Protein AF-A0A915LKN9-F1 (afdb_monomer)

Radius of gyration: 25.16 Å; Cα contacts (8 Å, |Δi|>4): 106; chains: 1; bounding box: 54×72×78 Å

Sequence (185 aa):
MFRSQLHLSGMRTASSLAEWQLQAVLYRARLTQYFDVFISQGGDDIDQIMQCDETEFLEIMSLVGMASKPLHVRRLQRTLSEFSVNRAQFLITTVPFIGLPPIDFPSTSSSTDNLTAALQFLVPGYLPSTGQLDLTAALTQQQLNNQQTPFIDPDFLFPLNPTPPLSCPVTTSFQQNNGMTISGG

Foldseek 3Di:
DDPPPPPPDPADADPAQLLLLVCLLCVQLVNRVLSVQCVVVVNSHLVCCVPDDPVVVLVSCVSSVNNVPVSSVVSSVVSSVVCVVQVLVSSVVSCVPNNQGPDPDPPDDDPVVSVQVSSCVSQVPDDPDPDDPPPPVSPPPPPPDDDPDDDDDPDDDDDDDDDDDDDDDDDDDDDDDDDDDDDDD

Mean predicted aligned error: 17.32 Å

Solvent-accessible surface area (backbone atoms only — not comparable to full-atom values): 12394 Å² total; per-residue (Å²): 134,88,79,80,73,80,67,67,84,86,65,84,77,55,81,38,52,49,40,32,52,41,49,48,47,26,50,76,40,72,43,54,89,45,48,70,47,31,54,76,72,69,60,29,53,58,72,57,66,70,67,47,52,74,67,57,42,49,50,53,29,46,75,60,67,35,58,92,34,63,68,57,49,52,33,46,52,52,37,52,56,55,36,70,74,40,51,42,63,50,51,60,72,37,32,89,78,78,48,78,68,51,68,94,65,80,92,80,70,57,82,68,51,57,53,53,49,51,48,29,69,53,33,84,82,60,72,86,63,90,86,66,94,60,82,69,70,70,66,70,75,81,77,79,84,83,81,88,75,82,92,76,84,94,82,82,82,86,88,87,85,85,90,89,88,86,84,87,84,92,85,90,80,91,80,87,92,76,90,79,91,84,88,85,135

pLDDT: mean 70.0, std 23.17, range [34.44, 98.0]

InterPro domains:
  IPR006988 Nab, N-terminal [PF04904] (15-90)
  IPR013761 Sterile alpha motif/pointed domain superfamily [G3DSA:1.10.150.50] (10-92)
  IPR013761 Sterile alpha motif/pointed domain superfamily [SSF47769] (17-60)
  IPR039040 NAB family [PTHR12623] (10-112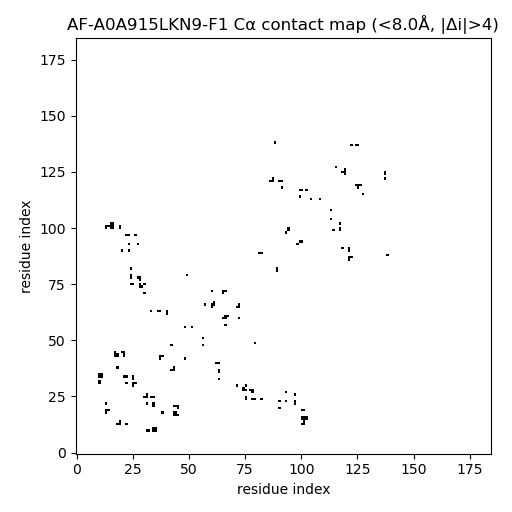)

Organism: Meloidogyne javanica (NCBI:txid6303)

Secondary structure (DSSP, 8-state):
--------TTPPPP-SHHHHHHHHHHHHHT-GGGHHHHHHTT---HHHHHH--HHHHHHHHHHTT-TT-HHHHHHHHHHHHHHHH-HHHHHHHHHHHH--------S-S-HHHHHHHHHHHHSTT----TT---TTGGGGGSSSS---PPP----------------------------------

Structure (mmCIF, N/CA/C/O backbone):
data_AF-A0A915LKN9-F1
#
_entry.id   AF-A0A915LKN9-F1
#
loop_
_atom_site.group_PDB
_atom_site.id
_atom_site.type_symbol
_atom_site.label_atom_id
_atom_site.label_alt_id
_atom_site.label_comp_id
_atom_site.label_asym_id
_atom_site.label_entity_id
_atom_site.label_seq_id
_atom_site.pdbx_PDB_ins_code
_atom_site.Cartn_x
_atom_site.Cartn_y
_atom_site.Cartn_z
_atom_site.occupancy
_atom_site.B_iso_or_equiv
_atom_site.auth_seq_id
_atom_site.auth_comp_id
_atom_site.auth_asym_id
_atom_site.auth_atom_id
_atom_site.pdbx_PDB_model_num
ATOM 1 N N . MET A 1 1 ? 15.240 -32.682 -8.188 1.00 44.31 1 MET A N 1
ATOM 2 C CA . MET A 1 1 ? 15.717 -31.285 -8.299 1.00 44.31 1 MET A CA 1
ATOM 3 C C . MET A 1 1 ? 14.785 -30.401 -7.487 1.00 44.31 1 MET A C 1
ATOM 5 O O . MET A 1 1 ? 13.642 -30.204 -7.879 1.00 44.31 1 MET A O 1
ATOM 9 N N . PHE A 1 2 ? 15.239 -29.985 -6.306 1.00 41.38 2 PHE A N 1
ATOM 10 C CA . PHE A 1 2 ? 14.471 -29.210 -5.333 1.00 41.38 2 PHE A CA 1
ATOM 11 C C . PHE A 1 2 ? 14.268 -27.778 -5.840 1.00 41.38 2 PHE A C 1
ATOM 13 O O . PHE A 1 2 ? 15.196 -26.974 -5.815 1.00 41.38 2 PHE A O 1
ATOM 20 N N . ARG A 1 3 ? 13.059 -27.452 -6.313 1.00 46.03 3 ARG A N 1
ATOM 21 C CA . ARG A 1 3 ? 12.632 -26.055 -6.457 1.00 46.03 3 ARG A CA 1
ATOM 22 C C . ARG A 1 3 ? 12.259 -25.579 -5.060 1.00 46.03 3 ARG A C 1
ATOM 24 O O . ARG A 1 3 ? 11.136 -25.792 -4.612 1.00 46.03 3 ARG A O 1
ATOM 31 N N . SER A 1 4 ? 13.224 -24.991 -4.365 1.00 39.22 4 SER A N 1
ATOM 32 C CA . SER A 1 4 ? 13.007 -24.258 -3.121 1.00 39.22 4 SER A CA 1
ATOM 33 C C . SER A 1 4 ? 12.209 -22.992 -3.435 1.00 39.22 4 SER A C 1
ATOM 35 O O . SER A 1 4 ? 12.750 -21.896 -3.523 1.00 39.22 4 SER A O 1
ATOM 37 N N . GLN A 1 5 ? 10.909 -23.172 -3.671 1.00 48.16 5 GLN A N 1
ATOM 38 C CA . GLN A 1 5 ? 9.894 -22.154 -3.451 1.00 48.16 5 GLN A CA 1
ATOM 39 C C . GLN A 1 5 ? 10.053 -21.729 -1.991 1.00 48.16 5 GLN A C 1
ATOM 41 O O . GLN A 1 5 ? 9.621 -22.449 -1.088 1.00 48.16 5 GLN A O 1
ATOM 46 N N . LEU A 1 6 ? 10.725 -20.603 -1.751 1.00 46.66 6 LEU A N 1
ATOM 47 C CA . LEU A 1 6 ? 10.594 -19.885 -0.492 1.00 46.66 6 LEU A CA 1
ATOM 48 C C . LEU A 1 6 ? 9.155 -19.373 -0.442 1.00 46.66 6 LEU A C 1
ATOM 50 O O . LEU A 1 6 ? 8.872 -18.218 -0.741 1.00 46.66 6 LEU A O 1
ATOM 54 N N . HIS A 1 7 ? 8.235 -20.275 -0.104 1.00 45.81 7 HIS A N 1
ATOM 55 C CA . HIS A 1 7 ? 6.940 -19.899 0.409 1.00 45.81 7 HIS A CA 1
ATOM 56 C C . HIS A 1 7 ? 7.227 -19.067 1.650 1.00 45.81 7 HIS A C 1
ATOM 58 O O . HIS A 1 7 ? 7.609 -19.585 2.701 1.00 45.81 7 HIS A O 1
ATOM 64 N N . LEU A 1 8 ? 7.052 -17.759 1.513 1.00 50.34 8 LEU A N 1
ATOM 65 C CA . LEU A 1 8 ? 6.708 -16.893 2.623 1.00 50.34 8 LEU A CA 1
ATOM 66 C C . LEU A 1 8 ? 5.340 -17.402 3.118 1.00 50.34 8 LEU A C 1
ATOM 68 O O . LEU A 1 8 ? 4.291 -16.947 2.666 1.00 50.34 8 LEU A O 1
ATOM 72 N N . SER A 1 9 ? 5.371 -18.477 3.916 1.00 44.72 9 SER A N 1
ATOM 73 C CA . SER A 1 9 ? 4.215 -19.273 4.332 1.00 44.72 9 SER A CA 1
ATOM 74 C C . SER A 1 9 ? 3.099 -18.371 4.841 1.00 44.72 9 SER A C 1
ATOM 76 O O . SER A 1 9 ? 3.199 -17.814 5.931 1.00 44.72 9 SER A O 1
ATOM 78 N N . GLY A 1 10 ? 2.042 -18.246 4.037 1.00 52.12 10 GLY A N 1
ATOM 79 C CA . GLY A 1 10 ? 0.781 -17.617 4.420 1.00 52.12 10 GLY A CA 1
ATOM 80 C C . GLY A 1 10 ? 0.345 -16.412 3.590 1.00 52.12 10 GLY A C 1
ATOM 81 O O . GLY A 1 10 ? -0.782 -15.977 3.777 1.00 52.12 10 GLY A O 1
ATOM 82 N N . MET A 1 11 ? 1.169 -15.875 2.685 1.00 62.22 11 MET A N 1
ATOM 83 C CA . MET A 1 11 ? 0.761 -14.728 1.861 1.00 62.22 11 MET A CA 1
ATOM 84 C C . MET A 1 11 ? 0.268 -15.161 0.480 1.00 62.22 11 MET A C 1
ATOM 86 O O . MET A 1 11 ? 0.980 -15.859 -0.245 1.00 62.22 11 MET A O 1
ATOM 90 N N . ARG A 1 12 ? -0.933 -14.706 0.103 1.00 74.19 12 ARG A N 1
ATOM 91 C CA . ARG A 1 12 ? -1.417 -14.738 -1.282 1.00 74.19 12 ARG A CA 1
ATOM 92 C C . ARG A 1 12 ? -0.390 -14.068 -2.199 1.00 74.19 12 ARG A C 1
ATOM 94 O O . ARG A 1 12 ? 0.140 -13.008 -1.875 1.00 74.19 12 ARG A O 1
ATOM 101 N N . THR A 1 13 ? -0.117 -14.682 -3.345 1.00 79.56 13 THR A N 1
ATOM 102 C CA . THR A 1 13 ? 0.696 -14.072 -4.403 1.00 79.56 13 THR A CA 1
ATOM 103 C C . THR A 1 13 ? -0.120 -13.016 -5.134 1.00 79.56 13 THR A C 1
ATOM 105 O O . THR A 1 13 ? -1.233 -13.324 -5.565 1.00 79.56 13 THR A O 1
ATOM 108 N N . ALA A 1 14 ? 0.434 -11.815 -5.312 1.00 84.31 14 ALA A N 1
ATOM 109 C CA . ALA A 1 14 ? -0.152 -10.813 -6.195 1.00 84.31 14 ALA A CA 1
ATOM 110 C C . ALA A 1 14 ? -0.396 -11.395 -7.597 1.00 84.31 14 ALA A C 1
ATOM 112 O O . ALA A 1 14 ? 0.467 -12.070 -8.164 1.00 84.31 14 ALA A O 1
ATOM 113 N N . SER A 1 15 ? -1.586 -11.137 -8.126 1.00 85.88 15 SER A N 1
ATOM 114 C CA . SER A 1 15 ? -2.053 -11.582 -9.438 1.00 85.88 15 SER A CA 1
ATOM 115 C C . SER A 1 15 ? -1.969 -10.483 -10.496 1.00 85.88 15 SER A C 1
ATOM 117 O O . SER A 1 15 ? -1.887 -10.784 -11.682 1.00 85.88 15 SER A O 1
ATOM 119 N N . SER A 1 16 ? -1.928 -9.220 -10.066 1.00 88.88 16 SER A N 1
ATOM 120 C CA . SER A 1 16 ? -1.780 -8.049 -10.925 1.00 88.88 16 SER A CA 1
ATOM 121 C C . SER A 1 16 ? -0.657 -7.135 -10.432 1.00 88.88 16 SER A C 1
ATOM 123 O O . SER A 1 16 ? -0.167 -7.249 -9.303 1.00 88.88 16 SER A O 1
ATOM 125 N N . LEU A 1 17 ? -0.247 -6.196 -11.283 1.00 88.06 17 LEU A N 1
ATOM 126 C CA . LEU A 1 17 ? 0.734 -5.184 -10.911 1.00 88.06 17 LEU A CA 1
ATOM 127 C C . LEU A 1 17 ? 0.250 -4.301 -9.748 1.00 88.06 17 LEU A C 1
ATOM 129 O O . LEU A 1 17 ? 1.055 -3.989 -8.873 1.00 88.06 17 LEU A O 1
ATOM 133 N N . ALA A 1 18 ? -1.025 -3.899 -9.735 1.00 91.00 18 ALA A N 1
ATOM 134 C CA . ALA A 1 18 ? -1.588 -3.053 -8.679 1.00 91.00 18 ALA A CA 1
ATOM 135 C C . ALA A 1 18 ? -1.503 -3.760 -7.318 1.00 91.00 18 ALA A C 1
ATOM 137 O O . ALA A 1 18 ? -0.914 -3.233 -6.372 1.00 91.00 18 ALA A O 1
ATOM 138 N N . GLU A 1 19 ? -1.930 -5.027 -7.269 1.00 93.50 19 GLU A N 1
ATOM 139 C CA . GLU A 1 19 ? -1.793 -5.873 -6.083 1.00 93.50 19 GLU A CA 1
ATOM 140 C C . GLU A 1 19 ? -0.331 -6.013 -5.643 1.00 93.50 19 GLU A C 1
ATOM 142 O O . GLU A 1 19 ? -0.027 -5.959 -4.452 1.00 93.50 19 GLU A O 1
ATOM 147 N N . TRP A 1 20 ? 0.601 -6.160 -6.587 1.00 92.56 20 TRP A N 1
ATOM 148 C CA . TRP A 1 20 ? 2.022 -6.270 -6.261 1.00 92.56 20 TRP A CA 1
ATOM 149 C C . TRP A 1 20 ? 2.587 -4.972 -5.677 1.00 92.56 20 TRP A C 1
ATOM 151 O O . TRP A 1 20 ? 3.354 -5.011 -4.713 1.00 92.56 20 TRP A O 1
ATOM 161 N N . GLN A 1 21 ? 2.190 -3.814 -6.209 1.00 93.19 21 GLN A N 1
ATOM 162 C CA . GLN A 1 21 ? 2.580 -2.522 -5.649 1.00 93.19 21 GLN A CA 1
ATOM 163 C C . GLN A 1 21 ? 2.026 -2.362 -4.228 1.00 93.19 21 GLN A C 1
ATOM 165 O O . GLN A 1 21 ? 2.776 -1.983 -3.323 1.00 93.19 21 GLN A O 1
ATOM 170 N N . LEU A 1 22 ? 0.757 -2.722 -3.998 1.00 95.31 22 LEU A N 1
ATOM 171 C CA . LEU A 1 22 ? 0.161 -2.733 -2.660 1.00 95.31 22 LEU A CA 1
ATOM 172 C C . LEU A 1 22 ? 0.944 -3.656 -1.723 1.00 95.31 22 LEU A C 1
ATOM 174 O O . LEU A 1 22 ? 1.285 -3.274 -0.601 1.00 95.31 22 LEU A O 1
ATOM 178 N N . GLN A 1 23 ? 1.282 -4.858 -2.188 1.00 94.38 23 GLN A N 1
ATOM 179 C CA . GLN A 1 23 ? 2.073 -5.821 -1.432 1.00 94.38 23 GLN A CA 1
ATOM 180 C C . GLN A 1 23 ? 3.454 -5.257 -1.070 1.00 94.38 23 GLN A C 1
ATOM 182 O O . GLN A 1 23 ? 3.916 -5.462 0.055 1.00 94.38 23 GLN A O 1
ATOM 187 N N . ALA A 1 24 ? 4.097 -4.506 -1.971 1.00 93.88 24 ALA A N 1
ATOM 188 C CA . ALA A 1 24 ? 5.371 -3.839 -1.712 1.00 93.88 24 ALA A CA 1
ATOM 189 C C . ALA A 1 24 ? 5.256 -2.788 -0.597 1.00 93.88 24 ALA A C 1
ATOM 191 O O . ALA A 1 24 ? 6.064 -2.780 0.340 1.00 93.88 24 ALA A O 1
ATOM 192 N N . VAL A 1 25 ? 4.219 -1.947 -0.650 1.00 96.25 25 VAL A N 1
ATOM 193 C CA . VAL A 1 25 ? 3.929 -0.945 0.385 1.00 96.25 25 VAL A CA 1
ATOM 194 C C . VAL A 1 25 ? 3.661 -1.621 1.731 1.00 96.25 25 VAL A C 1
ATOM 196 O O . VAL A 1 25 ? 4.301 -1.297 2.734 1.00 96.25 25 VAL A O 1
ATOM 199 N N . LEU A 1 26 ? 2.782 -2.623 1.773 1.00 95.69 26 LEU A N 1
ATOM 200 C CA . LEU A 1 26 ? 2.460 -3.338 3.009 1.00 95.69 26 LEU A CA 1
ATOM 201 C C . LEU A 1 26 ? 3.665 -4.101 3.571 1.00 95.69 26 LEU A C 1
ATOM 203 O O . LEU A 1 26 ? 3.850 -4.138 4.791 1.00 95.69 26 LEU A O 1
ATOM 207 N N . TYR A 1 27 ? 4.521 -4.668 2.719 1.00 94.62 27 TYR A N 1
ATOM 208 C CA . TYR A 1 27 ? 5.769 -5.305 3.140 1.00 94.62 27 TYR A CA 1
ATOM 209 C C . TYR A 1 27 ? 6.689 -4.319 3.858 1.00 94.62 27 TYR A C 1
ATOM 211 O O . TYR A 1 27 ? 7.142 -4.587 4.978 1.00 94.62 27 TYR A O 1
ATOM 219 N N . ARG A 1 28 ? 6.908 -3.144 3.263 1.00 94.44 28 ARG A N 1
ATOM 220 C CA . ARG A 1 28 ? 7.762 -2.103 3.838 1.00 94.44 28 ARG A CA 1
ATOM 221 C C . ARG A 1 28 ? 7.191 -1.544 5.144 1.00 94.44 28 ARG A C 1
ATOM 223 O O . ARG A 1 28 ? 7.942 -1.338 6.096 1.00 94.44 28 ARG A O 1
ATOM 230 N N . ALA A 1 29 ? 5.868 -1.410 5.233 1.00 96.25 29 ALA A N 1
ATOM 231 C CA . ALA A 1 29 ? 5.165 -0.993 6.446 1.00 96.25 29 ALA A CA 1
ATOM 232 C C . ALA A 1 29 ? 5.117 -2.078 7.546 1.00 96.25 29 ALA A C 1
ATOM 234 O O . ALA A 1 29 ? 4.715 -1.787 8.678 1.00 96.25 29 ALA A O 1
ATOM 235 N N . ARG A 1 30 ? 5.532 -3.323 7.244 1.00 95.69 30 ARG A N 1
ATOM 236 C CA . ARG A 1 30 ? 5.363 -4.521 8.095 1.00 95.69 30 ARG A CA 1
ATOM 237 C C . ARG A 1 30 ? 3.889 -4.813 8.416 1.00 95.69 30 ARG A C 1
ATOM 239 O O . ARG A 1 30 ? 3.549 -5.174 9.541 1.00 95.69 30 ARG A O 1
ATOM 246 N N . LEU A 1 31 ? 3.022 -4.643 7.421 1.00 96.19 31 LEU A N 1
ATOM 247 C CA . LEU A 1 31 ? 1.565 -4.810 7.483 1.00 96.19 31 LEU A CA 1
ATOM 248 C C . LEU A 1 31 ? 1.055 -5.882 6.507 1.00 96.19 31 LEU A C 1
ATOM 250 O O . LEU A 1 31 ? -0.117 -5.892 6.150 1.00 96.19 31 LEU A O 1
ATOM 254 N N . THR A 1 32 ? 1.916 -6.815 6.103 1.00 93.06 32 THR A N 1
ATOM 255 C CA . THR A 1 32 ? 1.602 -7.868 5.123 1.00 93.06 32 THR A CA 1
ATOM 256 C C . THR A 1 32 ? 0.378 -8.716 5.470 1.00 93.06 32 THR A C 1
ATOM 258 O O . THR A 1 32 ? -0.324 -9.165 4.576 1.00 93.06 32 THR A O 1
ATOM 261 N N . GLN A 1 33 ? 0.079 -8.885 6.758 1.00 93.69 33 GLN A N 1
ATOM 262 C CA . GLN A 1 33 ? -1.106 -9.596 7.257 1.00 93.69 33 GLN A CA 1
ATOM 263 C C . GLN A 1 33 ? -2.453 -8.981 6.830 1.00 93.69 33 GLN A C 1
ATOM 265 O O . GLN A 1 33 ? -3.477 -9.646 6.925 1.00 93.69 33 GLN A O 1
ATOM 270 N N . TYR A 1 34 ? -2.469 -7.717 6.394 1.00 95.25 34 TYR A N 1
ATOM 271 C CA . TYR A 1 34 ? -3.677 -7.046 5.909 1.00 95.25 34 TYR A CA 1
ATOM 272 C C . TYR A 1 34 ? -3.897 -7.225 4.409 1.00 95.25 34 TYR A C 1
ATOM 274 O O . TYR A 1 34 ? -4.962 -6.864 3.923 1.00 95.25 34 TYR A O 1
ATOM 282 N N . PHE A 1 35 ? -2.921 -7.780 3.684 1.00 94.38 35 PHE A N 1
ATOM 283 C CA . PHE A 1 35 ? -2.954 -7.865 2.227 1.00 94.38 35 PHE A CA 1
ATOM 284 C C . PHE A 1 35 ? -4.236 -8.530 1.717 1.00 94.38 35 PHE A C 1
ATOM 286 O O . PHE A 1 35 ? -4.976 -7.910 0.965 1.00 94.38 35 PHE A O 1
ATOM 293 N N . ASP A 1 36 ? -4.573 -9.724 2.214 1.00 93.75 36 ASP A N 1
ATOM 294 C CA . ASP A 1 36 ? -5.797 -10.426 1.804 1.00 93.75 36 ASP A CA 1
ATOM 295 C C . ASP A 1 36 ? -7.083 -9.638 2.094 1.00 93.75 36 ASP A C 1
ATOM 297 O O . ASP A 1 36 ? -8.055 -9.758 1.352 1.00 93.75 36 ASP A O 1
ATOM 301 N N . VAL A 1 37 ? -7.093 -8.828 3.158 1.00 95.12 37 VAL A N 1
ATOM 302 C CA . VAL A 1 37 ? -8.247 -7.997 3.525 1.00 95.12 37 VAL A CA 1
ATOM 303 C C . VAL A 1 37 ? -8.364 -6.790 2.597 1.00 95.12 37 VAL A C 1
ATOM 305 O O . VAL A 1 37 ? -9.466 -6.457 2.185 1.00 95.12 37 VAL A O 1
ATOM 308 N N . PHE A 1 38 ? -7.252 -6.157 2.216 1.00 95.38 38 PHE A N 1
ATOM 309 C CA . PHE A 1 38 ? -7.283 -5.101 1.201 1.00 95.38 38 PHE A CA 1
ATOM 310 C C . PHE A 1 38 ? -7.797 -5.641 -0.136 1.00 95.38 38 PHE A C 1
ATOM 312 O O . PHE A 1 38 ? -8.702 -5.047 -0.714 1.00 95.38 38 PHE A O 1
ATOM 319 N N . ILE A 1 39 ? -7.300 -6.799 -0.585 1.00 94.56 39 ILE A N 1
ATOM 320 C CA . ILE A 1 39 ? -7.747 -7.407 -1.847 1.00 94.56 39 ILE A CA 1
ATOM 321 C C . ILE A 1 39 ? -9.232 -7.786 -1.794 1.00 94.56 39 ILE A C 1
ATOM 323 O O . ILE A 1 39 ? -9.962 -7.543 -2.750 1.00 94.56 39 ILE A O 1
ATOM 327 N N . SER A 1 40 ? -9.719 -8.346 -0.681 1.00 93.94 40 SER A N 1
ATOM 328 C CA . SER A 1 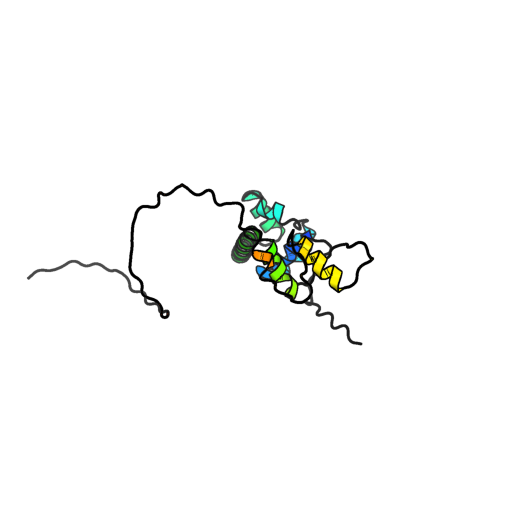40 ? -11.135 -8.729 -0.567 1.00 93.94 40 SER A CA 1
ATOM 329 C C . SER A 1 40 ? -12.095 -7.538 -0.558 1.00 93.94 40 SER A C 1
ATOM 331 O O . SER A 1 40 ? -13.241 -7.692 -0.976 1.00 93.94 40 SER A O 1
ATOM 333 N N . GLN A 1 41 ? -11.629 -6.369 -0.115 1.00 93.69 41 GLN A N 1
ATOM 334 C CA . GLN A 1 41 ? -12.382 -5.113 -0.132 1.00 93.69 41 GLN A CA 1
ATOM 335 C C . GLN A 1 41 ? -12.190 -4.314 -1.435 1.00 93.69 41 GLN A C 1
ATOM 337 O O . GLN A 1 41 ? -12.748 -3.230 -1.557 1.00 93.69 41 GLN A O 1
ATOM 342 N N . GLY A 1 42 ? -11.409 -4.819 -2.402 1.00 92.69 42 GLY A N 1
ATOM 3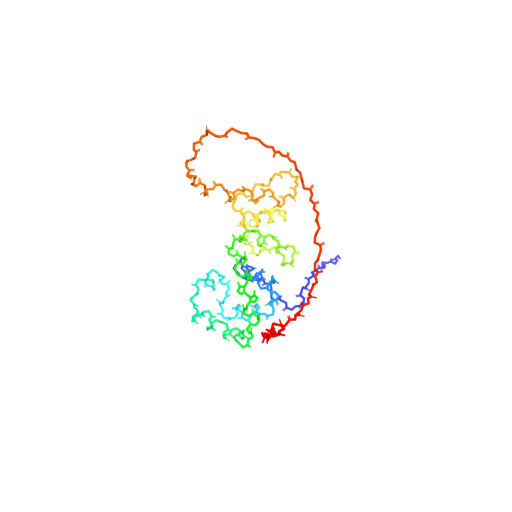43 C CA . GLY A 1 42 ? -11.106 -4.104 -3.649 1.00 92.69 42 GLY A CA 1
ATOM 344 C C . GLY A 1 42 ? -10.178 -2.896 -3.470 1.00 92.69 42 GLY A C 1
ATOM 345 O O . GLY A 1 42 ? -10.226 -1.960 -4.256 1.00 92.69 42 GLY A O 1
ATOM 346 N N . GLY A 1 43 ? -9.364 -2.886 -2.413 1.00 93.00 43 GLY A N 1
ATOM 347 C CA . GLY A 1 43 ? -8.394 -1.832 -2.117 1.00 93.00 43 GLY A CA 1
ATOM 348 C C . GLY A 1 43 ? -7.007 -2.118 -2.691 1.00 93.00 43 GLY A C 1
ATOM 349 O O . GLY A 1 43 ? -6.032 -2.022 -1.949 1.00 93.00 43 GLY A O 1
ATOM 350 N N . ASP A 1 44 ? -6.907 -2.541 -3.953 1.00 93.00 44 ASP A N 1
ATOM 351 C CA . ASP A 1 44 ? -5.640 -2.867 -4.627 1.00 93.00 44 ASP A CA 1
ATOM 352 C C . ASP A 1 44 ? -4.941 -1.650 -5.260 1.00 93.00 44 ASP A C 1
ATOM 354 O O . ASP A 1 44 ? -3.718 -1.651 -5.413 1.00 93.00 44 ASP A O 1
ATOM 358 N N . ASP A 1 45 ? -5.690 -0.590 -5.567 1.00 93.94 45 ASP A N 1
ATOM 359 C CA . ASP A 1 45 ? -5.166 0.634 -6.173 1.00 93.94 45 ASP A CA 1
ATOM 360 C C . ASP A 1 45 ? -4.602 1.606 -5.117 1.00 93.94 45 ASP A C 1
ATOM 362 O O . ASP A 1 45 ? -5.330 2.310 -4.411 1.00 93.94 45 ASP A O 1
ATOM 366 N N . ILE A 1 46 ? -3.269 1.670 -5.018 1.00 93.44 46 ILE A N 1
ATOM 367 C CA . ILE A 1 46 ? -2.577 2.587 -4.096 1.00 93.44 46 ILE A CA 1
ATOM 368 C C . ILE A 1 46 ? -2.837 4.053 -4.439 1.00 93.44 46 ILE A C 1
ATOM 370 O O . ILE A 1 46 ? -2.887 4.885 -3.531 1.00 93.44 46 ILE A O 1
ATOM 374 N N . ASP A 1 47 ? -2.972 4.389 -5.721 1.00 93.38 47 ASP A N 1
ATOM 375 C CA . ASP A 1 47 ? -3.127 5.781 -6.127 1.00 93.38 47 ASP A CA 1
ATOM 376 C C . ASP A 1 47 ? -4.476 6.329 -5.658 1.00 93.38 47 ASP A C 1
ATOM 378 O O . ASP A 1 47 ? -4.531 7.474 -5.210 1.00 93.38 47 ASP A O 1
ATOM 382 N N . GLN A 1 48 ? -5.520 5.493 -5.639 1.00 94.38 48 GLN A N 1
ATOM 383 C CA . GLN A 1 48 ? -6.799 5.831 -5.006 1.00 94.38 48 GLN A CA 1
ATOM 384 C C . GLN A 1 48 ? -6.647 6.013 -3.495 1.00 94.38 48 GLN A C 1
ATOM 386 O O . GLN A 1 48 ? -7.016 7.062 -2.977 1.00 94.38 48 GLN A O 1
ATOM 391 N N . ILE A 1 49 ? -6.013 5.063 -2.795 1.00 94.56 49 ILE A N 1
ATOM 392 C CA . ILE A 1 49 ? -5.808 5.143 -1.334 1.00 94.56 49 ILE A CA 1
ATOM 393 C C . ILE A 1 49 ? -5.046 6.418 -0.932 1.00 94.56 49 ILE A C 1
ATOM 395 O O . ILE A 1 49 ? -5.295 6.982 0.132 1.00 94.56 49 ILE A O 1
ATOM 399 N N . MET A 1 50 ? -4.100 6.870 -1.758 1.00 94.50 50 MET A N 1
ATOM 400 C CA . MET A 1 50 ? -3.327 8.089 -1.513 1.00 94.50 50 MET A CA 1
ATOM 401 C C . MET A 1 50 ? -4.079 9.384 -1.837 1.00 94.50 50 MET A C 1
ATOM 403 O O . MET A 1 50 ? -3.724 10.426 -1.287 1.00 94.50 50 MET A O 1
ATOM 407 N N . GLN A 1 51 ? -5.049 9.338 -2.749 1.00 94.12 51 GLN A N 1
ATOM 408 C CA . GLN A 1 51 ? -5.846 10.496 -3.168 1.00 94.12 51 GLN A CA 1
ATOM 409 C C . GLN A 1 51 ? -7.125 10.675 -2.344 1.00 94.12 51 GLN A C 1
ATOM 411 O O . GLN A 1 51 ? -7.702 11.760 -2.384 1.00 94.12 51 GLN A O 1
ATOM 416 N N . CYS A 1 52 ? -7.540 9.646 -1.600 1.00 94.25 52 CYS A N 1
ATOM 417 C CA . CYS A 1 52 ? -8.660 9.713 -0.670 1.00 94.25 52 CYS A CA 1
ATOM 418 C C . CYS A 1 52 ? -8.537 10.893 0.297 1.00 94.25 52 CYS A C 1
ATOM 420 O O . CYS A 1 52 ? -7.453 11.219 0.798 1.00 94.25 52 CYS A O 1
ATOM 422 N N . ASP A 1 53 ? -9.680 11.490 0.613 1.00 95.44 53 ASP A N 1
ATOM 423 C CA . ASP A 1 53 ? -9.773 12.444 1.707 1.00 95.44 53 ASP A CA 1
ATOM 424 C C . ASP A 1 53 ? -9.742 11.736 3.077 1.00 95.44 53 ASP A C 1
ATOM 426 O O . ASP A 1 53 ? -9.672 10.508 3.187 1.00 95.44 53 ASP A O 1
ATOM 430 N N . GLU A 1 54 ? -9.742 12.511 4.164 1.00 93.62 54 GLU A N 1
ATOM 431 C CA . GLU A 1 54 ? -9.639 11.947 5.515 1.00 93.62 54 GLU A CA 1
ATOM 432 C C . GLU A 1 54 ? -10.816 11.015 5.849 1.00 93.62 54 GLU A C 1
ATOM 434 O O . GLU A 1 54 ? -10.624 9.987 6.503 1.00 93.62 54 GLU A O 1
ATOM 439 N N . THR A 1 55 ? -12.023 11.345 5.385 1.00 96.06 55 THR A N 1
ATOM 440 C CA . THR A 1 55 ? -13.228 10.554 5.645 1.00 96.06 55 THR A CA 1
ATOM 441 C C . THR A 1 55 ? -13.213 9.216 4.917 1.00 96.06 55 THR A C 1
ATOM 443 O O . THR A 1 55 ? -13.411 8.187 5.567 1.00 96.06 55 THR A O 1
ATOM 446 N N . GLU A 1 56 ? -12.900 9.205 3.620 1.00 95.19 56 GLU A N 1
ATOM 447 C CA . GLU A 1 56 ? -12.770 7.982 2.821 1.00 95.19 56 GLU A CA 1
ATOM 448 C C . GLU A 1 56 ? -11.626 7.112 3.342 1.00 95.19 56 GLU A C 1
ATOM 450 O O . GLU A 1 56 ? -11.770 5.900 3.513 1.00 95.19 56 GLU A O 1
ATOM 455 N N . PHE A 1 57 ? -10.493 7.725 3.693 1.00 94.94 57 PHE A N 1
ATOM 456 C CA . PHE A 1 57 ? -9.361 6.994 4.247 1.00 94.94 57 PHE A CA 1
ATOM 457 C C . PHE A 1 57 ? -9.725 6.301 5.568 1.00 94.94 57 PHE A C 1
ATOM 459 O O . PHE A 1 57 ? -9.391 5.131 5.768 1.00 94.94 57 PHE A O 1
ATOM 466 N N . LEU A 1 58 ? -10.423 6.986 6.480 1.00 95.38 58 LEU A N 1
ATOM 467 C CA . LEU A 1 58 ? -10.870 6.392 7.743 1.00 95.38 58 LEU A CA 1
ATOM 468 C C . LEU A 1 58 ? -11.898 5.276 7.533 1.00 95.38 58 LEU A C 1
ATOM 470 O O . LEU A 1 58 ? -11.862 4.285 8.269 1.00 95.38 58 LEU A O 1
ATOM 474 N N . GLU A 1 59 ? -12.766 5.398 6.531 1.00 95.69 59 GLU A N 1
ATOM 475 C CA . GLU A 1 59 ? -13.697 4.338 6.143 1.00 95.69 59 GLU A CA 1
ATOM 476 C C . GLU A 1 59 ? -12.945 3.090 5.665 1.00 95.69 59 GLU A C 1
ATOM 478 O O . GLU A 1 59 ? -13.166 2.003 6.207 1.00 95.69 59 GLU A O 1
ATOM 483 N N . ILE A 1 60 ? -11.971 3.245 4.762 1.00 94.81 60 ILE A N 1
ATOM 484 C CA . ILE A 1 60 ? -11.111 2.142 4.304 1.00 94.81 60 ILE A CA 1
ATOM 485 C C . ILE A 1 60 ? -10.389 1.512 5.498 1.00 94.81 60 ILE A C 1
ATOM 487 O O . ILE A 1 60 ? -10.416 0.292 5.666 1.00 94.81 60 ILE A O 1
ATOM 491 N N . MET A 1 61 ? -9.783 2.321 6.377 1.00 96.50 61 MET A N 1
ATOM 492 C CA . MET A 1 61 ? -9.095 1.819 7.571 1.00 96.50 61 MET A CA 1
ATOM 493 C C . MET A 1 61 ? -10.047 1.061 8.502 1.00 96.50 61 MET A C 1
ATOM 495 O O . MET A 1 61 ? -9.626 0.106 9.158 1.00 96.50 61 MET A O 1
ATOM 499 N N . SER A 1 62 ? -11.313 1.464 8.583 1.00 95.88 62 SER A N 1
ATOM 500 C CA . SER A 1 62 ? -12.340 0.765 9.355 1.00 95.88 62 SER A CA 1
ATOM 501 C C . SER A 1 62 ? -12.662 -0.595 8.738 1.00 95.88 62 SER A C 1
ATOM 503 O O . SER A 1 62 ? -12.571 -1.611 9.432 1.00 95.88 62 SER A O 1
ATOM 505 N N . LEU A 1 63 ? -12.924 -0.634 7.428 1.00 95.88 63 LEU A N 1
ATOM 506 C CA . LEU A 1 63 ? -13.256 -1.849 6.677 1.00 95.88 63 LEU A CA 1
ATOM 507 C C . LEU A 1 63 ? -12.142 -2.899 6.740 1.00 95.88 63 LEU A C 1
ATOM 509 O O . LEU A 1 63 ? -12.415 -4.075 6.978 1.00 95.88 63 LEU A O 1
ATOM 513 N N . VAL A 1 64 ? -10.877 -2.486 6.611 1.00 95.25 64 VAL A N 1
ATOM 514 C CA . VAL A 1 64 ? -9.732 -3.413 6.703 1.00 95.25 64 VAL A CA 1
ATOM 515 C C . VAL A 1 64 ? -9.358 -3.785 8.147 1.00 95.25 64 VAL A C 1
ATOM 517 O O . VAL A 1 64 ? -8.431 -4.564 8.378 1.00 95.25 64 VAL A O 1
ATOM 520 N N . GLY A 1 65 ? -10.050 -3.233 9.151 1.00 94.81 65 GLY A N 1
ATOM 521 C CA . GLY A 1 65 ? -9.808 -3.515 10.570 1.00 94.81 65 GLY A CA 1
ATOM 522 C C . GLY A 1 65 ? -8.554 -2.840 11.145 1.00 94.81 65 GLY A C 1
ATOM 523 O O . GLY A 1 65 ? -7.968 -3.322 12.122 1.00 94.81 65 GLY A O 1
ATOM 524 N N . MET A 1 66 ? -8.110 -1.736 10.541 1.00 96.06 66 MET A N 1
ATOM 525 C CA . MET A 1 66 ? -6.982 -0.914 10.990 1.00 96.06 66 MET A CA 1
ATOM 526 C C . MET A 1 66 ? -7.388 0.319 11.807 1.00 96.06 66 MET A C 1
ATOM 528 O O . MET A 1 66 ? -6.551 0.811 12.562 1.00 96.06 66 MET A O 1
ATOM 532 N N . ALA A 1 67 ? -8.636 0.795 11.729 1.00 93.06 67 ALA A N 1
ATOM 533 C CA . ALA A 1 67 ? -9.079 2.018 12.413 1.00 93.06 67 ALA A CA 1
ATOM 534 C C . ALA A 1 67 ? -8.870 1.973 13.938 1.00 93.06 67 ALA A C 1
ATOM 536 O O . ALA A 1 67 ? -8.464 2.959 14.546 1.00 93.06 67 ALA A O 1
ATOM 537 N N . SER A 1 68 ? -9.046 0.804 14.561 1.00 94.31 68 SER A N 1
ATOM 538 C CA . SER A 1 68 ? -8.792 0.593 15.996 1.00 94.31 68 SER A CA 1
ATOM 539 C C . SER A 1 68 ? -7.305 0.447 16.357 1.00 94.31 68 SER A C 1
ATOM 541 O O . SER A 1 68 ? -6.958 0.310 17.531 1.00 94.31 68 SER A O 1
ATOM 543 N N . LYS A 1 69 ? -6.400 0.472 15.369 1.00 97.25 69 LYS A N 1
ATOM 544 C CA . LYS A 1 69 ? -4.951 0.276 15.524 1.00 97.25 69 LYS A CA 1
ATOM 545 C C . LYS A 1 69 ? -4.174 1.476 14.961 1.00 97.25 69 LYS A C 1
ATOM 547 O O . LYS A 1 69 ? -3.522 1.362 13.919 1.00 97.25 69 LYS A O 1
ATOM 552 N N . PRO A 1 70 ? -4.128 2.613 15.682 1.0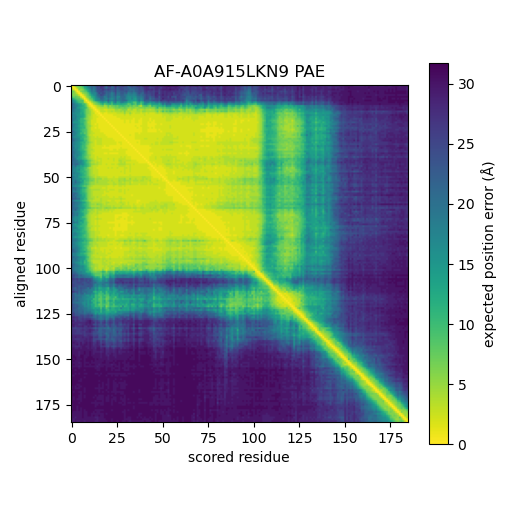0 94.50 70 PRO A N 1
ATOM 553 C CA . PRO A 1 70 ? -3.544 3.861 15.177 1.00 94.50 70 PRO A CA 1
ATOM 554 C C . PRO A 1 70 ? -2.055 3.749 14.814 1.00 94.50 70 PRO A C 1
ATOM 556 O O . PRO A 1 70 ? -1.568 4.465 13.943 1.00 94.50 70 PRO A O 1
ATOM 559 N N . LEU A 1 71 ? -1.306 2.830 15.435 1.00 98.00 71 LEU A N 1
ATOM 560 C CA . LEU A 1 71 ? 0.095 2.585 15.074 1.00 98.00 71 LEU A CA 1
ATOM 561 C C . LEU A 1 71 ? 0.251 1.918 13.704 1.00 98.00 71 LEU A C 1
ATOM 563 O O . LEU A 1 71 ? 1.229 2.195 13.012 1.00 98.00 71 LEU A O 1
ATOM 567 N N . HIS A 1 72 ? -0.685 1.052 13.309 1.00 97.31 72 HIS A N 1
ATOM 568 C CA . HIS A 1 72 ? -0.672 0.445 11.979 1.00 97.31 72 HIS A CA 1
ATOM 569 C C . HIS A 1 72 ? -0.987 1.502 10.927 1.00 97.31 72 HIS A C 1
ATOM 571 O O . HIS A 1 72 ? -0.251 1.618 9.952 1.00 97.31 72 HIS A O 1
ATOM 577 N N . VAL A 1 73 ? -2.000 2.335 11.184 1.00 97.12 73 VAL A N 1
ATOM 578 C CA . VAL A 1 73 ? -2.369 3.449 10.301 1.00 97.12 73 VAL A CA 1
ATOM 579 C C . VAL A 1 73 ? -1.181 4.391 10.086 1.00 97.12 73 VAL A C 1
ATOM 581 O O . VAL A 1 73 ? -0.814 4.656 8.948 1.00 97.12 73 VAL A O 1
ATOM 584 N N . ARG A 1 74 ? -0.479 4.800 11.153 1.00 97.56 74 ARG A N 1
ATOM 585 C CA . ARG A 1 74 ? 0.716 5.660 11.035 1.00 97.56 74 ARG A CA 1
ATOM 586 C C . ARG A 1 74 ? 1.856 5.021 10.241 1.00 97.56 74 ARG A C 1
ATOM 588 O O . ARG A 1 74 ? 2.575 5.728 9.540 1.00 97.56 74 ARG A O 1
ATOM 595 N N . ARG A 1 75 ? 2.068 3.705 10.376 1.00 97.81 75 ARG A N 1
ATOM 596 C CA . ARG A 1 75 ? 3.082 2.989 9.581 1.00 97.81 75 ARG A CA 1
ATOM 597 C C . ARG A 1 75 ? 2.705 2.985 8.106 1.00 97.81 75 ARG A C 1
ATOM 599 O O . ARG A 1 75 ? 3.555 3.318 7.292 1.00 97.81 75 ARG A O 1
ATOM 606 N N . LEU A 1 76 ? 1.446 2.675 7.790 1.00 97.31 76 LEU A N 1
ATOM 607 C CA . LEU A 1 76 ? 0.937 2.707 6.422 1.00 97.31 76 LEU A CA 1
ATOM 608 C C . LEU A 1 76 ? 1.088 4.103 5.812 1.00 97.31 76 LEU A C 1
ATOM 610 O O . LEU A 1 76 ? 1.721 4.235 4.774 1.00 97.31 76 LEU A O 1
ATOM 614 N N . GLN A 1 77 ? 0.608 5.143 6.499 1.00 96.69 77 GLN A N 1
ATOM 615 C CA . GLN A 1 77 ? 0.719 6.534 6.049 1.00 96.69 77 GLN A CA 1
ATOM 616 C C . GLN A 1 77 ? 2.172 6.940 5.782 1.00 96.69 77 GLN A C 1
ATOM 618 O O . GLN A 1 77 ? 2.470 7.475 4.720 1.00 96.69 77 GLN A O 1
ATOM 623 N N . ARG A 1 78 ? 3.103 6.625 6.697 1.00 96.88 78 ARG A N 1
ATOM 624 C CA . ARG A 1 78 ? 4.534 6.908 6.498 1.00 96.88 78 ARG A CA 1
ATOM 625 C C . ARG A 1 78 ? 5.074 6.239 5.237 1.00 96.88 78 ARG A C 1
ATOM 627 O O . ARG A 1 78 ? 5.810 6.867 4.485 1.00 96.88 78 ARG A O 1
ATOM 634 N N . THR A 1 79 ? 4.748 4.968 5.033 1.00 97.12 79 THR A N 1
ATOM 635 C CA . THR A 1 79 ? 5.231 4.214 3.876 1.00 97.12 79 THR A CA 1
ATOM 636 C C . THR A 1 79 ? 4.588 4.691 2.575 1.00 97.12 79 THR A C 1
ATOM 638 O O . THR A 1 79 ? 5.283 4.747 1.569 1.00 97.12 79 THR A O 1
ATOM 641 N N . LEU A 1 80 ? 3.317 5.102 2.589 1.00 96.06 80 LEU A N 1
ATOM 642 C CA . LEU A 1 80 ? 2.664 5.731 1.437 1.00 96.06 80 LEU A CA 1
ATOM 643 C C . LEU A 1 80 ? 3.327 7.066 1.072 1.00 96.06 80 LEU A C 1
ATOM 645 O O . LEU A 1 80 ? 3.572 7.318 -0.103 1.00 96.06 80 LEU A O 1
ATOM 649 N N . SER A 1 81 ? 3.709 7.883 2.059 1.00 95.44 81 SER A N 1
ATOM 650 C CA . SER A 1 81 ? 4.489 9.104 1.806 1.00 95.44 81 SER A CA 1
ATOM 651 C C . SER A 1 81 ? 5.894 8.811 1.264 1.00 95.44 81 SER A C 1
ATOM 653 O O . SER A 1 81 ? 6.377 9.523 0.394 1.00 95.44 81 SER A O 1
ATOM 655 N N . GLU A 1 82 ? 6.575 7.766 1.746 1.00 94.75 82 GLU A N 1
ATOM 656 C CA . GLU A 1 82 ? 7.877 7.345 1.192 1.00 94.75 82 GLU A CA 1
ATOM 657 C C . GLU A 1 82 ? 7.729 6.874 -0.264 1.00 94.75 82 GLU A C 1
ATOM 659 O O . GLU A 1 82 ? 8.519 7.243 -1.133 1.00 94.75 82 GLU A O 1
ATOM 664 N N . PHE A 1 83 ? 6.676 6.106 -0.538 1.00 93.25 83 PHE A N 1
ATOM 665 C CA . PHE A 1 83 ? 6.335 5.611 -1.865 1.00 93.25 83 PHE A CA 1
ATOM 666 C C . PHE A 1 83 ? 6.004 6.737 -2.852 1.00 93.25 83 PHE A C 1
ATOM 668 O O . PHE A 1 83 ? 6.430 6.684 -4.006 1.00 93.25 83 PHE A O 1
ATOM 675 N N . SER A 1 84 ? 5.300 7.779 -2.398 1.00 92.81 84 SER A N 1
ATOM 676 C CA . SER A 1 84 ? 4.906 8.916 -3.235 1.00 92.81 84 SER A CA 1
ATOM 677 C C . SER A 1 84 ? 6.086 9.777 -3.686 1.00 92.81 84 SER A C 1
ATOM 679 O O . SER A 1 84 ? 6.007 10.418 -4.729 1.00 92.81 84 SER A O 1
ATOM 681 N N . VAL A 1 85 ? 7.175 9.812 -2.910 1.00 91.69 85 VAL A N 1
ATOM 682 C CA . VAL A 1 85 ? 8.376 10.598 -3.238 1.00 91.69 85 VAL A CA 1
ATOM 683 C C . VAL A 1 85 ? 9.128 9.985 -4.415 1.00 91.69 85 VAL A C 1
ATOM 685 O O . VAL A 1 85 ? 9.505 10.698 -5.342 1.00 91.69 85 VAL A O 1
ATOM 688 N N . ASN A 1 86 ? 9.365 8.670 -4.390 1.00 88.69 86 ASN A N 1
ATOM 689 C CA . ASN A 1 86 ? 10.037 7.971 -5.483 1.00 88.69 86 ASN A CA 1
ATOM 690 C C . ASN A 1 86 ? 9.528 6.528 -5.618 1.00 88.69 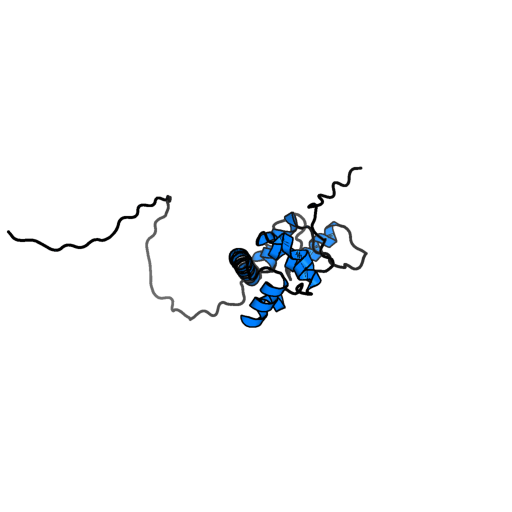86 ASN A C 1
ATOM 692 O O . ASN A 1 86 ? 10.086 5.588 -5.042 1.00 88.69 86 ASN A O 1
ATOM 696 N N . ARG A 1 87 ? 8.475 6.362 -6.429 1.00 89.31 87 ARG A N 1
ATOM 697 C CA . ARG A 1 87 ? 7.810 5.070 -6.666 1.00 89.31 87 ARG A CA 1
ATOM 698 C C . ARG A 1 87 ? 8.769 4.033 -7.253 1.00 89.31 87 ARG A C 1
ATOM 700 O O . ARG A 1 87 ? 8.835 2.903 -6.780 1.00 89.31 87 ARG A O 1
ATOM 707 N N . ALA A 1 88 ? 9.540 4.436 -8.259 1.00 85.25 88 ALA A N 1
ATOM 708 C CA . ALA A 1 88 ? 10.498 3.596 -8.971 1.00 85.25 88 ALA A CA 1
ATOM 709 C C . ALA A 1 88 ? 11.529 2.968 -8.022 1.00 85.25 88 ALA A C 1
ATOM 711 O O . ALA A 1 88 ? 11.653 1.744 -7.932 1.00 85.25 88 ALA A O 1
ATOM 712 N N . GLN A 1 89 ? 12.236 3.811 -7.269 1.00 86.62 89 GLN A N 1
ATOM 713 C CA . GLN A 1 89 ? 13.262 3.376 -6.328 1.00 86.62 89 GLN A CA 1
ATOM 714 C C . GLN A 1 89 ? 12.664 2.493 -5.232 1.00 86.62 89 GLN A C 1
ATOM 716 O O . GLN A 1 89 ? 13.216 1.434 -4.925 1.00 86.62 89 GLN A O 1
ATOM 721 N N . PHE A 1 90 ? 11.514 2.885 -4.678 1.00 91.12 90 PHE A N 1
ATOM 722 C CA . PHE A 1 90 ? 10.819 2.101 -3.664 1.00 91.12 90 PHE A CA 1
ATOM 723 C C . PHE A 1 90 ? 10.541 0.672 -4.151 1.00 91.12 90 PHE A C 1
ATOM 725 O O . PHE A 1 90 ? 10.913 -0.303 -3.490 1.00 91.12 90 PHE A O 1
ATOM 732 N N . LEU A 1 91 ? 9.939 0.536 -5.334 1.00 88.56 91 LEU A N 1
ATOM 733 C CA . LEU A 1 91 ? 9.558 -0.759 -5.893 1.00 88.56 91 LEU A CA 1
ATOM 734 C C . LEU A 1 91 ? 10.789 -1.617 -6.202 1.00 88.56 91 LEU A C 1
ATOM 736 O O . LEU A 1 91 ? 10.830 -2.774 -5.786 1.00 88.56 91 LEU A O 1
ATOM 740 N N . ILE A 1 92 ? 11.832 -1.043 -6.813 1.00 84.38 92 ILE A N 1
ATOM 741 C CA . ILE A 1 92 ? 13.096 -1.741 -7.103 1.00 84.38 92 ILE A CA 1
ATOM 742 C C . ILE A 1 92 ? 13.723 -2.326 -5.835 1.00 84.38 92 ILE A C 1
ATOM 744 O O . ILE A 1 92 ? 14.110 -3.494 -5.820 1.00 84.38 92 ILE A O 1
ATOM 748 N N . THR A 1 93 ? 13.800 -1.547 -4.751 1.00 86.31 93 THR A N 1
ATOM 749 C CA . THR A 1 93 ? 14.375 -2.048 -3.491 1.00 86.31 93 THR A CA 1
ATOM 750 C C . THR A 1 93 ? 13.551 -3.165 -2.853 1.00 86.31 93 THR A C 1
ATOM 752 O O . THR A 1 93 ? 14.066 -3.893 -2.005 1.00 86.31 93 THR A O 1
ATOM 755 N N . THR A 1 94 ? 12.291 -3.326 -3.261 1.00 86.12 94 THR A N 1
ATOM 756 C CA . THR A 1 94 ? 11.374 -4.321 -2.702 1.00 86.12 94 THR A CA 1
ATOM 757 C C . THR A 1 94 ? 11.386 -5.641 -3.481 1.00 86.12 94 THR A C 1
ATOM 759 O O . THR A 1 94 ? 11.210 -6.699 -2.874 1.00 86.12 94 THR A O 1
ATOM 762 N N . VAL A 1 95 ? 11.709 -5.613 -4.783 1.00 84.19 95 VAL A N 1
ATOM 763 C CA . VAL A 1 95 ? 11.871 -6.799 -5.655 1.00 84.19 95 VAL A CA 1
ATOM 764 C C . VAL A 1 95 ? 12.671 -7.953 -5.022 1.00 84.19 95 VAL A C 1
ATOM 766 O O . VAL A 1 95 ? 12.177 -9.080 -5.068 1.00 84.19 95 VAL A O 1
ATOM 769 N N . PRO A 1 96 ? 13.854 -7.755 -4.396 1.00 82.56 96 PRO A N 1
ATOM 770 C CA . PRO A 1 96 ? 14.611 -8.873 -3.818 1.00 82.56 96 PRO A CA 1
ATOM 771 C C . PRO A 1 96 ? 13.898 -9.583 -2.655 1.00 82.56 96 PRO A C 1
ATOM 773 O O . PRO A 1 96 ? 14.301 -10.681 -2.282 1.00 82.56 96 PRO A O 1
ATOM 776 N N . PHE A 1 97 ? 12.858 -8.977 -2.075 1.00 85.75 97 PHE A N 1
ATOM 777 C CA . PHE A 1 97 ? 12.134 -9.526 -0.929 1.00 85.75 97 PHE A CA 1
ATOM 778 C C . PHE A 1 97 ? 10.801 -10.169 -1.302 1.00 85.75 97 PHE A C 1
ATOM 780 O O . PHE A 1 97 ? 10.465 -11.217 -0.755 1.00 85.75 97 PHE A O 1
ATOM 787 N N . ILE A 1 98 ? 10.034 -9.541 -2.197 1.00 84.00 98 ILE A N 1
ATOM 788 C CA . ILE A 1 98 ? 8.688 -10.011 -2.571 1.00 84.00 98 ILE A CA 1
ATOM 789 C C . ILE A 1 98 ? 8.650 -10.716 -3.931 1.00 84.00 98 ILE A C 1
ATOM 791 O O . ILE A 1 98 ? 7.627 -11.290 -4.290 1.00 84.00 98 ILE A O 1
ATOM 795 N N . GLY A 1 99 ? 9.760 -10.704 -4.673 1.00 82.56 99 GLY A N 1
ATOM 796 C CA . GLY A 1 99 ? 9.842 -11.245 -6.024 1.00 82.56 99 GLY A CA 1
ATOM 797 C C . GLY A 1 99 ? 9.452 -10.232 -7.099 1.00 82.56 99 GLY A C 1
ATOM 798 O O . GLY A 1 99 ? 9.133 -9.074 -6.820 1.00 82.56 99 GLY A O 1
ATOM 799 N N . LEU A 1 100 ? 9.522 -10.677 -8.352 1.00 80.19 100 LEU A N 1
ATOM 800 C CA . LEU A 1 100 ? 9.194 -9.851 -9.512 1.00 80.19 100 LEU A CA 1
ATOM 801 C C . LEU A 1 100 ? 7.682 -9.588 -9.592 1.00 80.19 100 LEU A C 1
ATOM 803 O O . LEU A 1 100 ? 6.903 -10.462 -9.205 1.00 80.19 100 LEU A O 1
ATOM 807 N N . PRO A 1 101 ? 7.265 -8.415 -10.100 1.00 80.56 101 PRO A N 1
ATOM 808 C CA . PRO A 1 101 ? 5.858 -8.150 -10.363 1.00 80.56 101 PRO A CA 1
ATOM 809 C C . PRO A 1 101 ? 5.286 -9.157 -11.376 1.00 80.56 101 PRO A C 1
ATOM 811 O O . PRO A 1 101 ? 5.987 -9.532 -12.323 1.00 80.56 101 PRO A O 1
ATOM 814 N N . PRO A 1 102 ? 4.021 -9.582 -11.207 1.00 74.88 102 PRO A N 1
ATOM 815 C CA . PRO A 1 102 ? 3.303 -10.359 -12.206 1.00 74.88 102 PRO A CA 1
ATOM 816 C C . PRO A 1 102 ? 2.988 -9.428 -13.380 1.00 74.88 102 PRO A C 1
ATOM 818 O O . PRO A 1 102 ? 2.070 -8.612 -13.329 1.00 74.88 102 PRO A O 1
ATOM 821 N N . ILE A 1 103 ? 3.822 -9.490 -14.412 1.00 71.81 103 ILE A N 1
ATOM 822 C CA . ILE A 1 103 ? 3.617 -8.751 -15.652 1.00 71.81 103 ILE A CA 1
ATOM 823 C C . ILE A 1 103 ? 3.337 -9.784 -16.735 1.00 71.81 103 ILE A C 1
ATOM 825 O O . ILE A 1 103 ? 4.151 -10.680 -16.974 1.00 71.81 103 ILE A O 1
ATOM 829 N N . ASP A 1 104 ? 2.183 -9.652 -17.383 1.00 63.28 104 ASP A N 1
ATOM 830 C CA . ASP A 1 104 ? 1.811 -10.466 -18.534 1.00 63.28 104 ASP A CA 1
ATOM 831 C C . ASP A 1 104 ? 2.647 -10.036 -19.743 1.00 63.28 104 ASP A C 1
ATOM 833 O O . ASP A 1 104 ? 2.257 -9.188 -20.547 1.00 63.28 104 ASP A O 1
ATOM 837 N N . PHE A 1 105 ? 3.850 -10.595 -19.859 1.00 59.41 105 PHE A N 1
ATOM 838 C CA . PHE A 1 105 ? 4.671 -10.411 -21.046 1.00 59.41 105 PHE A CA 1
ATOM 839 C C . PHE A 1 105 ? 4.182 -11.345 -22.164 1.00 59.41 105 PHE A C 1
ATOM 841 O O . PHE A 1 105 ? 3.991 -12.543 -21.921 1.00 59.41 105 PHE A O 1
ATOM 848 N N . PRO A 1 106 ? 4.006 -10.854 -23.407 1.00 49.94 106 PRO A N 1
ATOM 849 C CA . PRO A 1 106 ? 3.726 -11.728 -24.540 1.00 49.94 106 PRO A CA 1
ATOM 850 C C . PRO A 1 106 ? 4.845 -12.775 -24.655 1.00 49.94 106 PRO A C 1
ATOM 852 O O . PRO A 1 106 ? 6.028 -12.443 -24.700 1.00 49.94 106 PRO A O 1
ATOM 855 N N . SER A 1 107 ? 4.458 -14.050 -24.652 1.00 46.78 107 SER A N 1
ATOM 856 C CA . SER A 1 107 ? 5.229 -15.217 -24.189 1.00 46.78 107 SER A CA 1
ATOM 857 C C . SER A 1 107 ? 6.442 -15.656 -25.036 1.00 46.78 107 SER A C 1
ATOM 859 O O . SER A 1 107 ? 6.630 -16.850 -25.253 1.00 46.78 107 SER A O 1
ATOM 861 N N . THR A 1 108 ? 7.291 -14.742 -25.514 1.00 49.38 108 THR A N 1
ATOM 862 C CA . THR A 1 108 ? 8.391 -15.083 -26.447 1.00 49.38 108 THR A CA 1
ATOM 863 C C . THR A 1 108 ? 9.802 -14.903 -25.869 1.00 49.38 108 THR A C 1
ATOM 865 O O . THR A 1 108 ? 10.771 -15.247 -26.539 1.00 49.38 108 THR A O 1
ATOM 868 N N . SER A 1 109 ? 9.971 -14.404 -24.640 1.00 50.19 109 SER A N 1
ATOM 869 C CA . SER A 1 109 ? 11.285 -13.950 -24.156 1.00 50.19 109 SER A CA 1
ATOM 870 C C . SER A 1 109 ? 11.783 -14.649 -22.884 1.00 50.19 109 SER A C 1
ATOM 872 O O . SER A 1 109 ? 11.023 -15.020 -21.987 1.00 50.19 109 SER A O 1
ATOM 874 N N . SER A 1 110 ? 13.100 -14.844 -22.837 1.00 53.72 110 SER A N 1
ATOM 875 C CA . SER A 1 110 ? 13.854 -15.612 -21.845 1.00 53.72 110 SER A CA 1
ATOM 876 C C . SER A 1 110 ? 13.770 -15.014 -20.429 1.00 53.72 110 SER A C 1
ATOM 878 O O . SER A 1 110 ? 13.407 -13.854 -20.241 1.00 53.72 110 SER A O 1
ATOM 880 N N . SER A 1 111 ? 14.080 -15.789 -19.381 1.00 51.31 111 SER A N 1
ATOM 881 C CA . SER A 1 111 ? 13.927 -15.353 -17.975 1.00 51.31 111 SER A CA 1
ATOM 882 C C . SER A 1 111 ? 14.696 -14.071 -17.606 1.00 51.31 111 SER A C 1
ATOM 884 O O . SER A 1 111 ? 14.288 -13.378 -16.678 1.00 51.31 111 SER A O 1
ATOM 886 N N . THR A 1 112 ? 15.764 -13.723 -18.330 1.00 54.09 112 THR A N 1
ATOM 887 C CA . THR A 1 112 ? 16.493 -12.451 -18.175 1.00 54.09 112 THR A CA 1
ATOM 888 C C . THR A 1 112 ? 15.711 -11.256 -18.716 1.00 54.09 112 THR A C 1
ATOM 890 O O . THR A 1 112 ? 15.712 -10.197 -18.092 1.00 54.09 112 THR A O 1
ATOM 893 N N . ASP A 1 113 ? 14.969 -11.442 -19.808 1.00 57.97 113 ASP A N 1
ATOM 894 C CA . ASP A 1 113 ? 14.195 -10.380 -20.460 1.00 57.97 113 ASP A CA 1
ATOM 895 C C . ASP A 1 113 ? 13.001 -9.949 -19.602 1.00 57.97 113 ASP A C 1
ATOM 897 O O . ASP A 1 113 ? 12.651 -8.775 -19.565 1.00 57.97 113 ASP A O 1
ATOM 901 N N . ASN A 1 114 ? 12.421 -10.885 -18.844 1.00 61.28 114 ASN A N 1
ATOM 902 C CA . ASN A 1 114 ? 11.304 -10.614 -17.936 1.00 61.28 114 ASN A CA 1
ATOM 903 C C . ASN A 1 114 ? 11.716 -9.694 -16.770 1.00 61.28 114 ASN A C 1
ATOM 905 O O . ASN A 1 114 ? 10.943 -8.836 -16.349 1.00 61.28 114 ASN A O 1
ATOM 909 N N . LEU A 1 115 ? 12.949 -9.835 -16.265 1.00 62.34 115 LEU A N 1
ATOM 910 C CA . LEU A 1 115 ? 13.492 -8.970 -15.212 1.00 62.34 115 LEU A CA 1
ATOM 911 C C . LEU A 1 115 ? 13.786 -7.574 -15.770 1.00 62.34 115 LEU A C 1
ATOM 913 O O . LEU A 1 115 ? 13.373 -6.572 -15.188 1.00 62.34 115 LEU A O 1
ATOM 917 N N . THR A 1 116 ? 14.445 -7.502 -16.927 1.00 63.53 116 THR A N 1
ATOM 918 C CA . THR A 1 116 ? 14.718 -6.235 -17.614 1.00 63.53 116 THR A CA 1
ATOM 919 C C . THR A 1 116 ? 13.432 -5.491 -17.957 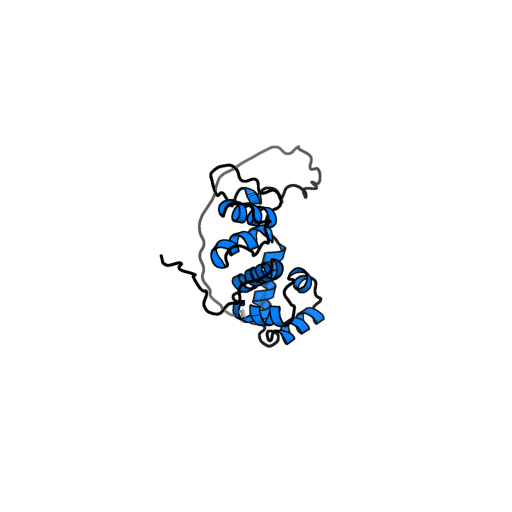1.00 63.53 116 THR A C 1
ATOM 921 O O . THR A 1 116 ? 13.342 -4.296 -17.694 1.00 63.53 116 THR A O 1
ATOM 924 N N . ALA A 1 117 ? 12.419 -6.181 -18.476 1.00 64.62 117 ALA A N 1
ATOM 925 C CA . ALA A 1 117 ? 11.139 -5.580 -18.818 1.00 64.62 117 ALA A CA 1
ATOM 926 C C . ALA A 1 117 ? 10.360 -5.131 -17.569 1.00 64.62 117 ALA A C 1
ATOM 928 O O . ALA A 1 117 ? 9.755 -4.061 -17.584 1.00 64.62 117 ALA A O 1
ATOM 929 N N . ALA A 1 118 ? 10.450 -5.865 -16.453 1.00 66.56 118 ALA A N 1
ATOM 930 C CA . ALA A 1 118 ? 9.899 -5.418 -15.174 1.00 66.56 118 ALA A CA 1
ATOM 931 C C . ALA A 1 118 ? 10.581 -4.139 -14.668 1.00 66.56 118 ALA A C 1
ATOM 933 O O . ALA A 1 118 ? 9.907 -3.210 -14.232 1.00 66.56 118 ALA A O 1
ATOM 934 N N . LEU A 1 119 ? 11.909 -4.052 -14.770 1.00 69.69 119 LEU A N 1
ATOM 935 C CA . LEU A 1 119 ? 12.655 -2.854 -14.379 1.00 69.69 119 LEU A CA 1
ATOM 936 C C . LEU A 1 119 ? 12.407 -1.668 -15.316 1.00 69.69 119 LEU A C 1
ATOM 938 O O . LEU A 1 119 ? 12.314 -0.547 -14.833 1.00 69.69 119 LEU A O 1
ATOM 942 N N . GLN A 1 120 ? 12.246 -1.897 -16.621 1.00 69.25 120 GLN A N 1
ATOM 943 C CA . GLN A 1 120 ? 11.838 -0.863 -17.581 1.00 69.25 120 GLN A CA 1
ATOM 944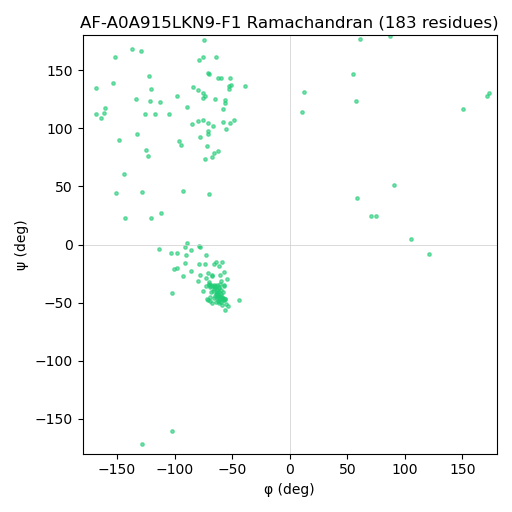 C C . GLN A 1 120 ? 10.426 -0.350 -17.319 1.00 69.25 120 GLN A C 1
ATOM 946 O O . GLN A 1 120 ? 10.161 0.838 -17.485 1.00 69.25 120 GLN A O 1
ATOM 951 N N . PHE A 1 121 ? 9.522 -1.231 -16.892 1.00 69.75 121 PHE A N 1
ATOM 952 C CA . PHE A 1 121 ? 8.173 -0.835 -16.515 1.00 69.75 121 PHE A CA 1
ATOM 953 C C . PHE A 1 121 ? 8.178 0.011 -15.232 1.00 69.75 121 PHE A C 1
ATOM 955 O O . PHE A 1 121 ? 7.469 1.008 -15.132 1.00 69.75 121 PHE A O 1
ATOM 962 N N . LEU A 1 122 ? 9.006 -0.364 -14.253 1.00 73.00 122 LEU A N 1
ATOM 963 C CA . LEU A 1 122 ? 9.168 0.383 -13.003 1.00 73.00 122 LEU A CA 1
ATOM 964 C C . LEU A 1 122 ? 9.951 1.693 -13.188 1.00 73.00 122 LEU A C 1
ATOM 966 O O . LEU A 1 122 ? 9.726 2.642 -12.438 1.00 73.00 122 LEU A O 1
ATOM 970 N N . VAL A 1 123 ? 10.856 1.747 -14.170 1.00 67.62 123 VAL A N 1
ATOM 971 C CA . VAL A 1 123 ? 11.696 2.904 -14.501 1.00 67.62 123 VAL A CA 1
ATOM 972 C C . VAL A 1 123 ? 11.666 3.162 -16.010 1.00 67.62 123 VAL A C 1
ATOM 974 O O . VAL A 1 123 ? 12.465 2.582 -16.758 1.00 67.62 123 VAL A O 1
ATOM 977 N N . PRO A 1 124 ? 10.793 4.073 -16.475 1.00 56.97 124 PRO A N 1
ATOM 978 C CA . PRO A 1 124 ? 10.792 4.508 -17.864 1.00 56.97 124 PRO A CA 1
ATOM 979 C C . PRO A 1 124 ? 12.161 5.103 -18.233 1.00 56.97 124 PRO A C 1
ATOM 981 O O . PRO A 1 124 ? 12.590 6.095 -17.650 1.00 56.97 124 PRO A O 1
ATOM 984 N N . GLY A 1 125 ? 12.866 4.478 -19.182 1.00 56.19 125 GLY A N 1
ATOM 985 C CA . GLY A 1 125 ? 14.212 4.892 -19.608 1.00 56.19 125 GLY A CA 1
ATOM 986 C C . GLY A 1 125 ? 15.367 4.011 -19.113 1.00 56.19 125 GLY A C 1
ATOM 987 O O . GLY A 1 125 ? 16.525 4.328 -19.387 1.00 56.19 125 GLY A O 1
ATOM 988 N N . TYR A 1 126 ? 15.091 2.891 -18.433 1.00 59.44 126 TYR A N 1
ATOM 989 C CA . TYR A 1 126 ? 16.125 1.907 -18.100 1.00 59.44 126 TYR A CA 1
ATOM 990 C C . TYR A 1 126 ? 16.678 1.215 -19.364 1.00 59.44 126 TYR A C 1
ATOM 992 O O . TYR A 1 126 ? 16.066 0.305 -19.930 1.00 59.44 126 TYR A O 1
ATOM 1000 N N . LEU A 1 127 ? 17.862 1.640 -19.811 1.00 54.03 127 LEU A N 1
ATOM 1001 C CA . LEU A 1 127 ? 18.633 0.960 -20.854 1.00 54.03 127 LEU A CA 1
ATOM 1002 C C . LEU A 1 127 ? 19.554 -0.082 -20.198 1.00 54.03 127 LEU A C 1
ATOM 1004 O O . LEU A 1 127 ? 20.435 0.304 -19.425 1.00 54.03 127 LEU A O 1
ATOM 1008 N N . PRO A 1 128 ? 19.403 -1.387 -20.491 1.00 53.56 128 PRO A N 1
ATOM 1009 C CA . PRO A 1 128 ? 20.341 -2.392 -20.015 1.00 53.56 128 PRO A CA 1
ATOM 1010 C C . PRO A 1 128 ? 21.663 -2.223 -20.775 1.00 53.56 128 PRO A C 1
ATOM 1012 O O . PRO A 1 128 ? 21.827 -2.723 -21.886 1.00 53.56 128 PRO A O 1
ATOM 1015 N N . SER A 1 129 ? 22.616 -1.492 -20.194 1.00 44.19 129 SER A N 1
ATOM 1016 C CA . SER A 1 129 ? 23.996 -1.538 -20.673 1.00 44.19 129 SER A CA 1
ATOM 1017 C C . SER A 1 129 ? 24.520 -2.952 -20.436 1.00 44.19 129 SER A C 1
ATOM 1019 O O . SER A 1 129 ? 24.414 -3.490 -19.331 1.00 44.19 129 SER A O 1
ATOM 1021 N N . THR A 1 130 ? 25.019 -3.584 -21.494 1.00 47.41 130 THR A N 1
ATOM 1022 C CA . THR A 1 130 ? 25.568 -4.938 -21.477 1.00 47.41 130 THR A CA 1
ATOM 1023 C C . THR A 1 130 ? 26.618 -5.073 -20.375 1.00 47.41 130 THR A C 1
ATOM 1025 O O . THR A 1 130 ? 27.743 -4.608 -20.522 1.00 47.41 130 THR A O 1
ATOM 1028 N N . GLY A 1 131 ? 26.240 -5.739 -19.283 1.00 49.84 131 GLY A N 1
ATOM 1029 C CA . GLY A 1 131 ? 27.173 -6.313 -18.321 1.00 49.84 131 GLY A CA 1
ATOM 1030 C C . GLY A 1 131 ? 27.604 -5.432 -17.150 1.00 49.84 131 GLY A C 1
ATOM 1031 O O . GLY A 1 131 ? 28.792 -5.380 -16.884 1.00 49.84 131 GLY A O 1
ATOM 1032 N N . GLN A 1 132 ? 26.686 -4.818 -16.399 1.00 44.06 132 GLN A N 1
ATOM 1033 C CA . GLN A 1 132 ? 26.772 -4.808 -14.927 1.00 44.06 132 GLN A CA 1
ATOM 1034 C C . GLN A 1 132 ? 25.459 -4.300 -14.321 1.00 44.06 132 GLN A C 1
ATOM 1036 O O . GLN A 1 132 ? 24.899 -3.306 -14.773 1.00 44.06 132 GLN A O 1
ATOM 1041 N N . LEU A 1 133 ? 24.966 -4.991 -13.294 1.00 49.53 133 LEU A N 1
ATOM 1042 C CA . LEU A 1 133 ? 23.762 -4.626 -12.547 1.00 49.53 133 LEU A CA 1
ATOM 1043 C C . LEU A 1 133 ? 24.056 -3.421 -11.638 1.00 49.53 133 LEU A C 1
ATOM 1045 O O . LEU A 1 133 ? 24.200 -3.585 -10.430 1.00 49.53 133 LEU A O 1
A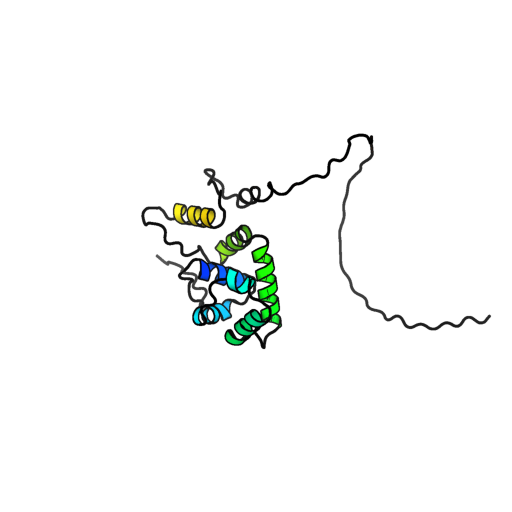TOM 1049 N N . ASP A 1 134 ? 24.180 -2.221 -12.203 1.00 46.09 134 ASP A N 1
ATOM 1050 C CA . ASP A 1 134 ? 24.328 -0.995 -11.414 1.00 46.09 134 ASP A CA 1
ATOM 1051 C C . ASP A 1 134 ? 22.966 -0.309 -11.236 1.00 46.09 134 ASP A C 1
ATOM 1053 O O . ASP A 1 134 ? 22.529 0.514 -12.040 1.00 46.09 134 ASP A O 1
ATOM 1057 N N . LEU A 1 135 ? 22.261 -0.701 -10.169 1.00 52.81 135 LEU A N 1
ATOM 1058 C CA . LEU A 1 135 ? 20.955 -0.162 -9.749 1.00 52.81 135 LEU A CA 1
ATOM 1059 C C . LEU A 1 135 ? 20.993 1.354 -9.463 1.00 52.81 135 LEU A C 1
ATOM 1061 O O . LEU A 1 135 ? 19.948 1.998 -9.395 1.00 52.81 135 LEU A O 1
ATOM 1065 N N . THR A 1 136 ? 22.188 1.926 -9.314 1.00 45.78 136 THR A N 1
ATOM 1066 C CA . THR A 1 136 ? 22.444 3.347 -9.061 1.00 45.78 136 THR A CA 1
ATOM 1067 C C . THR A 1 136 ? 22.356 4.226 -10.309 1.00 45.78 136 THR A C 1
ATOM 1069 O O . THR A 1 136 ? 21.911 5.366 -10.201 1.00 45.78 136 THR A O 1
ATOM 1072 N N . ALA A 1 137 ? 22.693 3.720 -11.500 1.00 47.16 137 ALA A N 1
ATOM 1073 C CA . ALA A 1 137 ? 22.722 4.530 -12.724 1.00 47.16 137 ALA A CA 1
ATOM 1074 C C . ALA A 1 137 ? 21.327 4.941 -13.242 1.00 47.16 137 ALA A C 1
ATOM 1076 O O . ALA A 1 137 ? 21.187 5.960 -13.918 1.00 47.16 137 ALA A O 1
ATOM 1077 N N . ALA A 1 138 ? 20.279 4.185 -12.900 1.00 45.78 138 ALA A N 1
ATOM 1078 C CA . ALA A 1 138 ? 18.904 4.472 -13.318 1.00 45.78 138 ALA A CA 1
ATOM 1079 C C . ALA A 1 138 ? 18.269 5.668 -12.575 1.00 45.78 138 ALA A C 1
ATOM 1081 O O . ALA A 1 138 ? 17.273 6.222 -13.035 1.00 45.78 138 ALA A O 1
ATOM 1082 N N . LEU A 1 139 ? 18.845 6.084 -11.440 1.00 48.72 139 LEU A N 1
ATOM 1083 C CA . LEU A 1 139 ? 18.305 7.148 -10.586 1.00 48.72 139 LEU A CA 1
ATOM 1084 C C . LEU A 1 139 ? 18.597 8.564 -11.116 1.00 48.72 139 LEU A C 1
ATOM 1086 O O . LEU A 1 139 ? 17.936 9.516 -10.709 1.00 48.72 139 LEU A O 1
ATOM 1090 N N . THR A 1 140 ? 19.544 8.732 -12.044 1.00 48.75 140 THR A N 1
ATOM 1091 C CA . THR A 1 140 ? 20.053 10.065 -12.421 1.00 48.75 140 THR A CA 1
ATOM 1092 C C . THR A 1 140 ? 19.226 10.782 -13.503 1.00 48.75 140 THR A C 1
ATOM 1094 O O . THR A 1 140 ? 19.494 11.946 -13.784 1.00 48.75 140 THR A O 1
ATOM 1097 N N . GLN A 1 141 ? 18.197 10.162 -14.100 1.00 46.41 141 GLN A N 1
ATOM 1098 C CA . GLN A 1 141 ? 17.422 10.808 -15.181 1.00 46.41 141 GLN A CA 1
ATOM 1099 C C . GLN A 1 141 ? 16.096 11.473 -14.770 1.00 46.41 141 GLN A C 1
ATOM 1101 O O . GLN A 1 141 ? 15.534 12.206 -15.579 1.00 46.41 141 GLN A O 1
ATOM 1106 N N . GLN A 1 142 ? 15.611 11.336 -13.530 1.00 45.69 142 GLN A N 1
ATOM 1107 C CA . GLN A 1 142 ? 14.387 12.044 -13.098 1.00 45.69 142 GLN A CA 1
ATOM 1108 C C . GLN A 1 142 ? 14.623 13.422 -12.454 1.00 45.69 142 GLN A C 1
ATOM 1110 O O . GLN A 1 142 ? 13.658 14.116 -12.144 1.00 45.69 142 GLN A O 1
ATOM 1115 N N . GLN A 1 143 ? 15.874 13.869 -12.293 1.00 41.75 143 GLN A N 1
ATOM 1116 C CA . GLN A 1 143 ? 16.194 15.109 -11.568 1.00 41.75 143 GLN A CA 1
ATOM 1117 C C . GLN A 1 143 ? 16.750 16.239 -12.453 1.00 41.75 143 GLN A C 1
ATOM 1119 O O . GLN A 1 143 ? 17.475 17.102 -11.967 1.00 41.75 143 GLN A O 1
ATOM 1124 N N . LEU A 1 144 ? 16.403 16.267 -13.747 1.00 37.09 144 LEU A N 1
ATOM 1125 C CA . LEU A 1 144 ? 16.847 17.314 -14.681 1.00 37.09 144 LEU A CA 1
ATOM 1126 C C . LEU A 1 144 ? 15.690 17.965 -15.457 1.00 37.09 144 LEU A C 1
ATOM 1128 O O . LEU A 1 144 ? 15.773 18.164 -16.661 1.00 37.09 144 LEU A O 1
ATOM 1132 N N . ASN A 1 145 ? 14.594 18.309 -14.769 1.00 40.12 145 ASN A N 1
ATOM 1133 C CA . ASN A 1 145 ? 13.571 19.193 -15.350 1.00 40.12 145 ASN A CA 1
ATOM 1134 C C . ASN A 1 145 ? 12.930 20.181 -14.359 1.00 40.12 145 ASN A C 1
ATOM 1136 O O . ASN A 1 145 ? 11.814 20.636 -14.576 1.00 40.12 145 ASN A O 1
ATOM 1140 N N . ASN A 1 146 ? 13.598 20.519 -13.252 1.00 42.34 146 ASN A N 1
ATOM 1141 C CA . ASN A 1 146 ? 13.059 21.540 -12.349 1.00 42.34 146 ASN A CA 1
ATOM 1142 C C . ASN A 1 146 ? 14.155 22.409 -11.729 1.00 42.34 146 ASN A C 1
ATOM 1144 O O . ASN A 1 146 ? 14.345 22.447 -10.515 1.00 42.34 146 ASN A O 1
ATOM 1148 N N . GLN A 1 147 ? 14.903 23.106 -12.582 1.00 35.69 147 GLN A N 1
ATOM 1149 C CA . GLN A 1 147 ? 15.789 24.176 -12.137 1.00 35.69 147 GLN A CA 1
ATOM 1150 C C . GLN A 1 147 ? 15.449 25.463 -12.890 1.00 35.69 147 GLN A C 1
ATOM 1152 O O . GLN A 1 147 ? 16.093 25.827 -13.867 1.00 35.69 147 GLN A O 1
ATOM 1157 N N . GLN A 1 148 ? 14.407 26.150 -12.419 1.00 38.34 148 GLN A N 1
ATOM 1158 C CA . GLN A 1 148 ? 14.266 27.582 -12.652 1.00 38.34 148 GLN A CA 1
ATOM 1159 C C . GLN A 1 148 ? 15.258 28.275 -11.703 1.00 38.34 148 GLN A C 1
ATOM 1161 O O . GLN A 1 148 ? 15.069 28.269 -10.487 1.00 38.34 148 GLN A O 1
ATOM 1166 N N . THR A 1 149 ? 16.351 28.811 -12.236 1.00 41.25 149 THR A N 1
ATOM 1167 C CA . THR A 1 149 ? 17.300 29.647 -11.491 1.00 41.25 149 THR A CA 1
ATOM 1168 C C . THR A 1 149 ? 16.796 31.098 -11.457 1.00 41.25 149 THR A C 1
ATOM 1170 O O . THR A 1 149 ? 16.391 31.619 -12.497 1.00 41.25 149 THR A O 1
ATOM 1173 N N . PRO A 1 150 ? 16.827 31.814 -10.317 1.00 36.44 150 PRO A N 1
ATOM 1174 C CA . PRO A 1 150 ? 16.943 33.263 -10.356 1.00 36.44 150 PRO A CA 1
ATOM 1175 C C . PRO A 1 150 ? 18.394 33.622 -10.713 1.00 36.44 150 PRO A C 1
ATOM 1177 O O . PRO A 1 150 ? 19.343 33.132 -10.105 1.00 36.44 150 PRO A O 1
ATOM 1180 N N . PHE A 1 151 ? 18.545 34.441 -11.749 1.00 39.59 151 PHE A N 1
ATOM 1181 C CA . PHE A 1 151 ? 19.800 35.017 -12.228 1.00 39.59 151 PHE A CA 1
ATOM 1182 C C . PHE A 1 151 ? 20.503 35.795 -11.098 1.00 39.59 151 PHE A C 1
ATOM 1184 O O . PHE A 1 151 ? 19.908 36.712 -10.536 1.00 39.59 151 PHE A O 1
ATOM 1191 N N . ILE A 1 152 ? 21.739 35.415 -10.751 1.00 41.81 152 ILE A N 1
ATOM 1192 C CA . ILE A 1 152 ? 22.607 36.131 -9.801 1.00 41.81 152 ILE A CA 1
ATOM 1193 C C . ILE A 1 152 ? 23.901 36.502 -10.531 1.00 41.81 152 ILE A C 1
ATOM 1195 O O . ILE A 1 152 ? 24.576 35.629 -11.081 1.00 41.81 152 ILE A O 1
ATOM 1199 N N . ASP A 1 153 ? 24.205 37.800 -10.544 1.00 41.00 153 ASP A N 1
ATOM 1200 C CA . ASP A 1 153 ? 25.353 38.417 -11.211 1.00 41.00 153 ASP A CA 1
ATOM 1201 C C . ASP A 1 153 ? 26.717 37.937 -10.660 1.00 41.00 153 ASP A C 1
ATOM 1203 O O . ASP A 1 153 ? 26.865 37.742 -9.448 1.00 41.00 153 ASP A O 1
ATOM 1207 N N . PRO A 1 154 ? 27.747 37.781 -11.515 1.00 45.25 154 PRO A N 1
ATOM 1208 C CA . PRO A 1 154 ? 29.072 37.326 -11.109 1.00 45.25 154 PRO A CA 1
ATOM 1209 C C . PRO A 1 154 ? 30.021 38.505 -10.833 1.00 45.25 154 PRO A C 1
ATOM 1211 O O . PRO A 1 154 ? 30.790 38.882 -11.711 1.00 45.25 154 PRO A O 1
ATOM 1214 N N . ASP A 1 155 ? 30.016 39.078 -9.626 1.00 41.62 155 ASP A N 1
ATOM 1215 C CA . ASP A 1 155 ? 31.038 40.085 -9.270 1.00 41.62 155 ASP A CA 1
ATOM 1216 C C . ASP A 1 155 ? 31.396 40.156 -7.777 1.00 41.62 155 ASP A C 1
ATOM 1218 O O . ASP A 1 155 ? 31.519 41.235 -7.209 1.00 41.62 155 ASP A O 1
ATOM 1222 N N . PHE A 1 156 ? 31.591 39.016 -7.101 1.00 44.91 156 PHE A N 1
ATOM 1223 C CA . PHE A 1 156 ? 32.330 39.041 -5.832 1.00 44.91 156 PHE A CA 1
ATOM 1224 C C . PHE A 1 156 ? 33.393 37.945 -5.728 1.00 44.91 156 PHE A C 1
ATOM 1226 O O . PHE A 1 156 ? 33.165 36.750 -5.906 1.00 44.91 156 PHE A O 1
ATOM 1233 N N . LEU A 1 157 ? 34.593 38.443 -5.461 1.00 37.44 157 LEU A N 1
ATOM 1234 C CA . LEU A 1 157 ? 35.909 37.880 -5.680 1.00 37.44 157 LEU A CA 1
ATOM 1235 C C . LEU A 1 157 ? 36.489 37.402 -4.326 1.00 37.44 157 LEU A C 1
ATOM 1237 O O . LEU A 1 157 ? 36.832 38.242 -3.505 1.00 37.44 157 LEU A O 1
ATOM 1241 N N . PHE A 1 158 ? 36.639 36.073 -4.149 1.00 42.75 158 PHE A N 1
ATOM 1242 C CA . PHE A 1 158 ? 37.596 35.346 -3.262 1.00 42.75 158 PHE A CA 1
ATOM 1243 C C . PHE A 1 158 ? 37.562 35.563 -1.710 1.00 42.75 158 PHE A C 1
ATOM 1245 O O . PHE A 1 158 ? 36.885 36.458 -1.222 1.00 42.75 158 PHE A O 1
ATOM 1252 N N . PRO A 1 159 ? 38.392 34.858 -0.889 1.00 55.50 159 PRO A N 1
ATOM 1253 C CA . PRO A 1 159 ? 38.631 33.400 -0.751 1.00 55.50 159 PRO A CA 1
ATOM 1254 C C . PRO A 1 159 ? 38.736 32.908 0.734 1.00 55.50 159 PRO A C 1
ATOM 1256 O O . PRO A 1 159 ? 38.934 33.714 1.635 1.00 55.50 159 PRO A O 1
ATOM 1259 N N . LEU A 1 160 ? 38.719 31.577 0.970 1.00 36.94 160 LEU A N 1
ATOM 1260 C CA . LEU A 1 160 ? 39.622 30.774 1.853 1.00 36.94 160 LEU A CA 1
ATOM 1261 C C . LEU A 1 160 ? 38.937 29.519 2.455 1.00 36.94 160 LEU A C 1
ATOM 1263 O O . LEU A 1 160 ? 38.003 29.594 3.243 1.00 36.94 160 LEU A O 1
ATOM 1267 N N . ASN A 1 161 ? 39.471 28.355 2.078 1.00 44.25 161 ASN A N 1
ATOM 1268 C CA . ASN A 1 161 ? 39.282 27.008 2.656 1.00 44.25 161 ASN A CA 1
ATOM 1269 C C . ASN A 1 161 ? 40.161 26.877 3.944 1.00 44.25 161 ASN A C 1
ATOM 1271 O O . ASN A 1 161 ? 41.134 27.639 3.992 1.00 44.25 161 ASN A O 1
ATOM 1275 N N . PRO A 1 162 ? 39.953 25.972 4.950 1.00 47.53 162 PRO A N 1
ATOM 1276 C CA . PRO A 1 162 ? 40.081 24.506 4.775 1.00 47.53 162 PRO A CA 1
ATOM 1277 C C . PRO A 1 162 ? 39.261 23.544 5.703 1.00 47.53 162 PRO A C 1
ATOM 1279 O O . PRO A 1 162 ? 39.233 23.690 6.916 1.00 47.53 162 PRO A O 1
ATOM 1282 N N . THR A 1 163 ? 38.717 22.475 5.091 1.00 42.94 163 THR A N 1
ATOM 1283 C CA . THR A 1 163 ? 38.542 21.045 5.524 1.00 42.94 163 THR A CA 1
ATOM 1284 C C . THR A 1 163 ? 37.831 20.585 6.844 1.00 42.94 163 THR A C 1
ATOM 1286 O O . THR A 1 163 ? 37.976 21.222 7.880 1.00 42.94 163 THR A O 1
ATOM 1289 N N . PRO A 1 164 ? 37.126 19.409 6.838 1.00 47.50 164 PRO A N 1
ATOM 1290 C CA . PRO A 1 164 ? 36.355 18.784 7.956 1.00 47.50 164 PRO A CA 1
ATOM 1291 C C . PRO A 1 164 ? 37.128 17.596 8.623 1.00 47.50 164 PRO A C 1
ATOM 1293 O O . PRO A 1 164 ? 38.319 17.488 8.322 1.00 47.50 164 PRO A O 1
ATOM 1296 N N . PRO A 1 165 ? 36.555 16.609 9.385 1.00 58.50 165 PRO A N 1
ATOM 1297 C CA . PRO A 1 165 ? 35.271 16.426 10.123 1.00 58.50 165 PRO A CA 1
ATOM 1298 C C . PRO A 1 165 ? 35.488 15.971 11.611 1.00 58.50 165 PRO A C 1
ATOM 1300 O O . PRO A 1 165 ? 36.631 15.933 12.043 1.00 58.50 165 PRO A O 1
ATOM 1303 N N . LEU A 1 166 ? 34.442 15.598 12.390 1.00 36.22 166 LEU A N 1
ATOM 1304 C CA . LEU A 1 166 ? 34.392 14.394 13.280 1.00 36.22 166 LEU A CA 1
ATOM 1305 C C . LEU A 1 166 ? 33.147 14.327 14.221 1.00 36.22 166 LEU A C 1
ATOM 1307 O O . LEU A 1 166 ? 32.888 15.236 14.998 1.00 36.22 166 LEU A O 1
ATOM 1311 N N . SER A 1 167 ? 32.468 13.170 14.164 1.00 36.12 167 SER A N 1
ATOM 1312 C CA . SER A 1 167 ? 31.817 12.364 15.229 1.00 36.12 167 SER A CA 1
ATOM 1313 C C . SER A 1 167 ? 30.721 12.909 16.176 1.00 36.12 167 SER A C 1
ATOM 1315 O O . SER A 1 167 ? 30.939 13.786 17.003 1.00 36.12 167 SER A O 1
ATOM 1317 N N . CYS A 1 168 ? 29.566 12.218 16.173 1.00 34.44 168 CYS A N 1
ATOM 1318 C CA . CYS A 1 168 ? 28.586 12.138 17.280 1.00 34.44 168 CYS A CA 1
ATOM 1319 C C . CYS A 1 168 ? 29.111 11.205 18.410 1.00 34.44 168 CYS A C 1
ATOM 1321 O O . CYS A 1 168 ? 29.982 10.384 18.107 1.00 34.44 168 CYS A O 1
ATOM 1323 N N . PRO A 1 169 ? 28.601 11.240 19.673 1.00 43.88 169 PRO A N 1
ATOM 1324 C CA . PRO A 1 169 ? 27.300 10.615 19.996 1.00 43.88 169 PRO A CA 1
ATOM 1325 C C . PRO A 1 169 ? 26.474 11.225 21.170 1.00 43.88 169 PRO A C 1
ATOM 1327 O O . PRO A 1 169 ? 26.978 11.931 22.032 1.00 43.88 169 PRO A O 1
ATOM 1330 N N . VAL A 1 170 ? 25.174 10.888 21.164 1.00 34.72 170 VAL A N 1
ATOM 1331 C CA . VAL A 1 170 ? 24.239 10.562 22.276 1.00 34.72 170 VAL A CA 1
ATOM 1332 C C . VAL A 1 170 ? 24.655 10.859 23.738 1.00 34.72 170 VAL A C 1
ATOM 1334 O O . VAL A 1 170 ? 25.675 10.363 24.201 1.00 34.72 170 VAL A O 1
ATOM 1337 N N . THR A 1 171 ? 23.778 11.514 24.522 1.00 37.22 171 THR A N 1
ATOM 1338 C CA . THR A 1 171 ? 23.107 10.948 25.729 1.00 37.22 171 THR A CA 1
ATOM 1339 C C . THR A 1 171 ? 22.286 11.997 26.501 1.00 37.22 171 THR A C 1
ATOM 1341 O O . THR A 1 171 ? 22.744 13.080 26.838 1.00 37.22 171 THR A O 1
ATOM 1344 N N . THR A 1 172 ? 21.051 11.592 26.784 1.00 40.97 172 THR A N 1
ATOM 1345 C CA . THR A 1 172 ? 20.019 12.082 27.706 1.00 40.97 172 THR A CA 1
ATOM 1346 C C . THR A 1 172 ? 20.489 12.584 29.081 1.00 40.97 172 THR A C 1
ATOM 1348 O O . THR A 1 172 ? 21.146 11.842 29.802 1.00 40.97 172 THR A O 1
ATOM 1351 N N . SER A 1 173 ? 19.950 13.723 29.538 1.00 37.44 173 SER A N 1
ATOM 1352 C CA . SER A 1 173 ? 19.476 13.878 30.928 1.00 37.44 173 SER A CA 1
ATOM 1353 C C . SER A 1 173 ? 18.501 15.053 31.079 1.00 37.44 173 SER A C 1
ATOM 1355 O O . SER A 1 173 ? 18.849 16.212 30.868 1.00 37.44 173 SER A O 1
ATOM 1357 N N . PHE A 1 174 ? 17.271 14.712 31.463 1.00 36.19 174 PHE A N 1
ATOM 1358 C CA . PHE A 1 174 ? 16.262 15.572 32.085 1.00 36.19 174 PHE A CA 1
ATOM 1359 C C . PHE A 1 174 ? 16.833 16.323 33.300 1.00 36.19 174 PHE A C 1
ATOM 1361 O O . PHE A 1 174 ? 17.409 15.656 34.153 1.00 36.19 174 PHE A O 1
ATOM 1368 N N . GLN A 1 175 ? 16.533 17.621 33.478 1.00 42.62 175 GLN A N 1
ATOM 1369 C CA . GLN A 1 175 ? 16.092 18.126 34.791 1.00 42.62 175 GLN A CA 1
ATOM 1370 C C . GLN A 1 175 ? 15.424 19.513 34.733 1.00 42.62 175 GLN A C 1
ATOM 1372 O O . GLN A 1 175 ? 16.047 20.539 34.489 1.00 42.62 175 GLN A O 1
ATOM 1377 N N . GLN A 1 176 ? 14.112 19.470 34.956 1.00 46.62 176 GLN A N 1
ATOM 1378 C CA . GLN A 1 176 ? 13.229 20.411 35.645 1.00 46.62 176 GLN A CA 1
ATOM 1379 C C . GLN A 1 176 ? 13.771 21.805 36.023 1.00 46.62 176 GLN A C 1
ATOM 1381 O O . GLN A 1 176 ? 14.581 21.970 36.932 1.00 46.62 176 GLN A O 1
ATOM 1386 N N . ASN A 1 177 ? 13.185 22.815 35.383 1.00 38.31 177 ASN A N 1
ATOM 1387 C CA . ASN A 1 177 ? 13.269 24.225 35.736 1.00 38.31 177 ASN A CA 1
ATOM 1388 C C . ASN A 1 177 ? 12.298 24.518 36.898 1.00 38.31 177 ASN A C 1
ATOM 1390 O O . ASN A 1 177 ? 11.088 24.540 36.684 1.00 38.31 177 ASN A O 1
ATOM 1394 N N . ASN A 1 178 ? 12.818 24.724 38.111 1.00 42.00 178 ASN A N 1
ATOM 1395 C CA . ASN A 1 178 ? 12.070 25.301 39.230 1.00 42.00 178 ASN A CA 1
ATOM 1396 C C . ASN A 1 178 ? 12.740 26.621 39.620 1.00 42.00 178 ASN A C 1
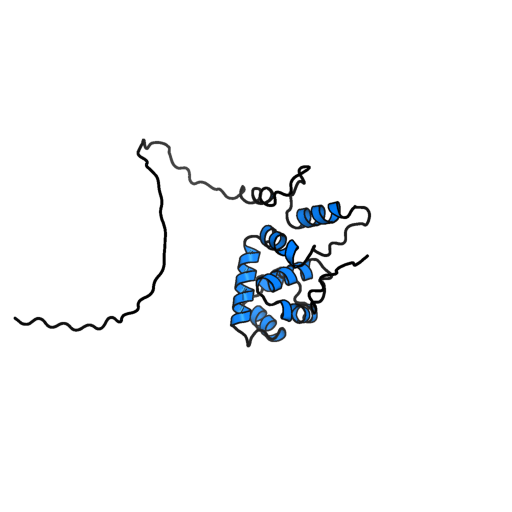ATOM 1398 O O . ASN A 1 178 ? 13.865 26.633 40.118 1.00 42.00 178 ASN A O 1
ATOM 1402 N N . GLY A 1 179 ? 12.035 27.727 39.390 1.00 43.81 179 GLY A N 1
ATOM 1403 C CA . GLY A 1 179 ? 12.462 29.044 39.833 1.00 43.81 179 GLY A CA 1
ATOM 1404 C C . GLY A 1 179 ? 12.383 29.198 41.350 1.00 43.81 179 GLY A C 1
ATOM 1405 O O . GLY A 1 179 ? 11.475 28.669 41.985 1.00 43.81 179 GLY A O 1
ATOM 1406 N N . MET A 1 180 ? 13.303 29.982 41.911 1.00 46.84 180 MET A N 1
ATOM 1407 C CA . MET A 1 180 ? 13.046 30.803 43.092 1.00 46.84 180 MET A CA 1
ATOM 1408 C C . MET A 1 180 ? 14.106 31.904 43.201 1.00 46.84 180 MET A C 1
ATOM 1410 O O . MET A 1 180 ? 15.287 31.647 43.413 1.00 46.84 180 MET A O 1
ATOM 1414 N N . THR A 1 181 ? 13.654 33.140 43.031 1.00 52.34 181 THR A N 1
ATOM 1415 C CA . THR A 1 181 ? 14.366 34.386 43.318 1.00 52.34 181 THR A CA 1
ATOM 1416 C C . THR A 1 181 ? 14.429 34.584 44.830 1.00 52.34 181 THR A C 1
ATOM 1418 O O . THR A 1 181 ? 13.375 34.571 45.454 1.00 52.34 181 THR A O 1
ATOM 1421 N N . ILE A 1 182 ? 15.613 34.810 45.408 1.00 50.03 182 ILE A N 1
ATOM 1422 C CA . ILE A 1 182 ? 15.819 35.606 46.635 1.00 50.03 182 ILE A CA 1
ATOM 1423 C C . ILE A 1 182 ? 17.323 35.885 46.810 1.00 50.03 182 ILE A C 1
ATOM 1425 O O . ILE A 1 182 ? 18.101 34.978 47.092 1.00 50.03 182 ILE A O 1
ATOM 1429 N N . SER A 1 183 ? 17.730 37.149 46.684 1.00 53.81 183 SER A N 1
ATOM 1430 C CA . SER A 1 183 ? 19.005 37.649 47.211 1.00 53.81 183 SER A CA 1
ATOM 1431 C C . SER A 1 183 ? 18.712 38.856 48.092 1.00 53.81 183 SER A C 1
ATOM 1433 O O . SER A 1 183 ? 18.254 39.888 47.610 1.00 53.81 183 SER A O 1
ATOM 1435 N N . GLY A 1 184 ? 18.943 38.677 49.390 1.00 46.34 184 GLY A N 1
ATOM 1436 C CA . GLY A 1 184 ? 19.114 39.734 50.375 1.00 46.34 184 GLY A CA 1
ATOM 1437 C C . GLY A 1 184 ? 20.494 39.560 51.004 1.00 46.34 184 GLY A C 1
ATOM 1438 O O . GLY A 1 184 ? 20.874 38.435 51.338 1.00 46.34 184 GLY A O 1
ATOM 1439 N N . GLY A 1 185 ? 21.227 40.664 51.109 1.00 38.06 185 GLY A N 1
ATOM 1440 C CA . GLY A 1 185 ? 22.578 40.766 51.653 1.00 38.06 185 GLY A CA 1
ATOM 1441 C C . GLY A 1 185 ? 23.145 42.134 51.333 1.00 38.06 185 GLY A C 1
ATOM 1442 O O . GLY A 1 185 ? 23.493 42.329 50.151 1.00 38.06 185 GLY A O 1
#